Protein AF-A0A9W8WSW3-F1 (afdb_monomer)

Foldseek 3Di:
DDVPDDDVVPVPDDDDVPDDDDDDDDPDPDPDPPDDPLLVLLLVVLCLVCVVVLVVLVCCLCPNPDPSVVDDPVVSVVVVVVSSVVSSVVSSVLSVLLVCLLVVNDQLLSQPPDDLVNLLVLLVVVVVVCPDPPDPVCVPPVDDDSVVDDSVRSSVVSSVCCRPPVPVCVVVSVVSSVVSNVVSVLSVDPDVPCCVVPVVDPHRPPPPPPD

Radius of gyration: 26.08 Å; Cα contacts (8 Å, |Δi|>4): 97; chains: 1; bounding box: 52×62×73 Å

Structure (mmCIF, N/CA/C/O backbone):
data_AF-A0A9W8WSW3-F1
#
_entry.id   AF-A0A9W8WSW3-F1
#
loop_
_atom_site.group_PDB
_atom_site.id
_atom_site.type_symbol
_atom_site.label_atom_id
_atom_site.label_alt_id
_atom_site.label_comp_id
_atom_site.label_asym_id
_atom_site.label_entity_id
_atom_site.label_seq_id
_atom_site.pdbx_PDB_ins_code
_atom_site.Cartn_x
_atom_site.Cartn_y
_atom_site.Cartn_z
_atom_site.occupancy
_atom_site.B_iso_or_equiv
_atom_site.auth_seq_id
_atom_site.auth_comp_id
_atom_site.auth_asym_id
_atom_site.auth_atom_id
_atom_site.pdbx_PDB_model_num
ATOM 1 N N . MET A 1 1 ? 0.551 -21.821 1.340 1.00 34.59 1 MET A N 1
ATOM 2 C CA . MET A 1 1 ? 1.787 -22.492 1.794 1.00 34.59 1 MET A CA 1
ATOM 3 C C . MET A 1 1 ? 2.414 -21.606 2.855 1.00 34.59 1 MET A C 1
ATOM 5 O O . MET A 1 1 ? 2.569 -20.424 2.591 1.00 34.59 1 MET A O 1
ATOM 9 N N . CYS A 1 2 ? 2.683 -22.116 4.058 1.00 34.38 2 CYS A N 1
ATOM 10 C CA . CYS A 1 2 ? 3.456 -21.375 5.058 1.00 34.38 2 CYS A CA 1
ATOM 11 C C . CYS A 1 2 ? 4.943 -21.541 4.731 1.00 34.38 2 CYS A C 1
ATOM 13 O O . CYS A 1 2 ? 5.437 -22.665 4.748 1.00 34.38 2 CYS A O 1
ATOM 15 N N . PHE A 1 3 ? 5.646 -20.440 4.472 1.00 41.00 3 PHE A N 1
ATOM 16 C CA . PHE A 1 3 ? 7.091 -20.385 4.204 1.00 41.00 3 PHE A CA 1
ATOM 17 C C . PHE A 1 3 ? 7.967 -20.643 5.443 1.00 41.00 3 PHE A C 1
ATOM 19 O O . PHE A 1 3 ? 9.159 -20.362 5.433 1.00 41.00 3 PHE A O 1
ATOM 26 N N . LEU A 1 4 ? 7.404 -21.210 6.512 1.00 48.19 4 LEU A N 1
ATOM 27 C CA . LEU A 1 4 ? 8.072 -21.363 7.806 1.00 48.19 4 LEU A CA 1
ATOM 28 C C . LEU A 1 4 ? 9.369 -22.193 7.752 1.00 48.19 4 LEU A C 1
ATOM 30 O O . LEU A 1 4 ? 10.150 -22.110 8.694 1.00 48.19 4 LEU A O 1
ATOM 34 N N . HIS A 1 5 ? 9.634 -22.941 6.672 1.00 46.78 5 HIS A N 1
ATOM 35 C CA . HIS A 1 5 ? 10.838 -23.764 6.495 1.00 46.78 5 HIS A CA 1
ATOM 36 C C . HIS A 1 5 ? 11.457 -23.678 5.083 1.00 46.78 5 HIS A C 1
ATOM 38 O O . HIS A 1 5 ? 11.936 -24.687 4.570 1.00 46.78 5 HIS A O 1
ATOM 44 N N . HIS A 1 6 ? 11.448 -22.514 4.423 1.00 45.91 6 HIS A N 1
ATOM 45 C CA . HIS A 1 6 ? 12.277 -22.348 3.220 1.00 45.91 6 HIS A CA 1
ATOM 46 C C . HIS A 1 6 ? 13.737 -22.116 3.643 1.00 45.91 6 HIS A C 1
ATOM 48 O O . HIS A 1 6 ? 14.053 -21.081 4.222 1.00 45.91 6 HIS A O 1
ATOM 54 N N . ARG A 1 7 ? 14.601 -23.117 3.420 1.00 49.97 7 ARG A N 1
ATOM 55 C CA . ARG A 1 7 ? 16.060 -23.026 3.582 1.00 49.97 7 ARG A CA 1
ATOM 56 C C . ARG A 1 7 ? 16.708 -23.165 2.202 1.00 49.97 7 ARG A C 1
ATOM 58 O O . ARG A 1 7 ? 16.948 -24.301 1.793 1.00 49.97 7 ARG A O 1
ATOM 65 N N . PRO A 1 8 ? 16.940 -22.058 1.481 1.00 51.47 8 PRO A N 1
ATOM 66 C CA . PRO A 1 8 ? 17.569 -22.109 0.160 1.00 51.47 8 PRO A CA 1
ATOM 67 C C . PRO A 1 8 ? 18.977 -22.731 0.221 1.00 51.47 8 PRO A C 1
ATOM 69 O O . PRO A 1 8 ? 19.389 -23.424 -0.700 1.00 51.47 8 PRO A O 1
ATOM 72 N N . ASP A 1 9 ? 19.649 -22.618 1.368 1.00 51.44 9 ASP A N 1
ATOM 73 C CA . ASP A 1 9 ? 20.993 -23.146 1.640 1.00 51.44 9 ASP A CA 1
ATOM 74 C C . ASP A 1 9 ? 21.084 -24.689 1.621 1.00 51.44 9 ASP A C 1
ATOM 76 O O . ASP A 1 9 ? 22.180 -25.246 1.649 1.00 51.44 9 ASP A O 1
ATOM 80 N N . HIS A 1 10 ? 19.948 -25.395 1.613 1.00 52.06 10 HIS A N 1
ATOM 81 C CA . HIS A 1 10 ? 19.888 -26.860 1.684 1.00 52.06 10 HIS A CA 1
ATOM 82 C C . HIS A 1 10 ? 19.597 -27.544 0.341 1.00 52.06 10 HIS A C 1
ATOM 84 O O . HIS A 1 10 ? 19.604 -28.773 0.287 1.00 52.06 10 HIS A O 1
ATOM 90 N N . GLU A 1 11 ? 19.322 -26.786 -0.725 1.00 50.50 11 GLU A N 1
ATOM 91 C CA . GLU A 1 11 ? 19.085 -27.358 -2.059 1.00 50.50 11 GLU A CA 1
ATOM 92 C C . GLU A 1 11 ? 20.387 -27.580 -2.849 1.00 50.50 11 GLU A C 1
ATOM 94 O O . GLU A 1 11 ? 20.378 -28.313 -3.836 1.00 50.50 11 GLU A O 1
ATOM 99 N N . GLU A 1 12 ? 21.513 -27.009 -2.402 1.00 51.59 12 GLU A N 1
ATOM 100 C CA . GLU A 1 12 ? 22.749 -26.964 -3.197 1.00 51.59 12 GLU A CA 1
ATOM 101 C C . GLU A 1 12 ? 23.822 -28.002 -2.803 1.00 51.59 12 GLU A C 1
ATOM 103 O O . GLU A 1 12 ? 24.743 -28.238 -3.581 1.00 51.59 12 GLU A O 1
ATOM 108 N N . TYR A 1 13 ? 23.704 -28.682 -1.652 1.00 52.69 13 TYR A N 1
ATOM 109 C CA . TYR A 1 13 ? 24.733 -29.622 -1.178 1.00 52.69 13 TYR A CA 1
ATOM 110 C C . TYR A 1 13 ? 24.182 -31.005 -0.816 1.00 52.69 13 TYR A C 1
ATOM 112 O O . TYR A 1 13 ? 23.370 -31.149 0.092 1.00 52.69 13 TYR A O 1
ATOM 120 N N . ASP A 1 14 ? 24.687 -31.991 -1.562 1.00 54.94 14 ASP A N 1
ATOM 121 C CA . ASP A 1 14 ? 24.781 -33.432 -1.315 1.00 54.94 14 ASP A CA 1
ATOM 122 C C . ASP A 1 14 ? 23.602 -34.144 -0.630 1.00 54.94 14 ASP A C 1
ATOM 124 O O . ASP A 1 14 ? 23.310 -34.007 0.556 1.00 54.94 14 ASP A O 1
ATOM 128 N N . TYR A 1 15 ? 22.984 -35.033 -1.411 1.00 60.25 15 TYR A N 1
ATOM 129 C CA . TYR A 1 15 ? 22.055 -36.059 -0.951 1.00 60.25 15 TYR A CA 1
ATOM 130 C C . TYR A 1 15 ? 22.753 -36.970 0.073 1.00 60.25 15 TYR A C 1
ATOM 132 O O . TYR A 1 15 ? 23.439 -37.918 -0.308 1.00 60.25 15 TYR A O 1
ATOM 140 N N . ASP A 1 16 ? 22.594 -36.684 1.364 1.00 66.94 16 ASP A N 1
ATOM 141 C CA . ASP A 1 16 ? 23.012 -37.577 2.444 1.00 66.94 16 ASP A CA 1
ATOM 142 C C . ASP A 1 16 ? 21.951 -38.683 2.628 1.00 66.94 16 ASP A C 1
ATOM 144 O O . ASP A 1 16 ? 20.832 -38.400 3.077 1.00 66.94 16 ASP A O 1
ATOM 148 N N . PRO A 1 17 ? 22.248 -39.948 2.268 1.00 61.72 17 PRO A N 1
ATOM 149 C CA . PRO A 1 17 ? 21.294 -41.047 2.373 1.00 61.72 17 PRO A CA 1
ATOM 150 C C . PRO A 1 17 ? 20.946 -41.430 3.823 1.00 61.72 17 PRO A C 1
ATOM 152 O O . PRO A 1 17 ? 20.005 -42.201 4.011 1.00 61.72 17 PRO A O 1
ATOM 155 N N . GLU A 1 18 ? 21.659 -40.917 4.835 1.00 66.12 18 GLU A N 1
ATOM 156 C CA . GLU A 1 18 ? 21.354 -41.145 6.257 1.00 66.12 18 GLU A CA 1
ATOM 157 C C . GLU A 1 18 ? 20.426 -40.075 6.865 1.00 66.12 18 GLU A C 1
ATOM 159 O O . GLU A 1 18 ? 19.973 -40.220 8.005 1.00 66.12 18 GLU A O 1
ATOM 164 N N . TYR A 1 19 ? 20.073 -39.022 6.118 1.00 63.34 19 TYR A N 1
ATOM 165 C CA . TYR A 1 19 ? 19.201 -37.959 6.616 1.00 63.34 19 TYR A CA 1
ATOM 166 C C . TYR A 1 19 ? 17.717 -38.344 6.495 1.00 63.34 19 TYR A C 1
ATOM 168 O O . TYR A 1 19 ? 17.028 -38.021 5.523 1.00 63.34 19 TYR A O 1
ATOM 176 N N . GLU A 1 20 ? 17.183 -39.032 7.507 1.00 58.56 20 GLU A N 1
ATOM 177 C CA . GLU A 1 20 ? 15.735 -39.213 7.641 1.00 58.56 20 GLU A CA 1
ATOM 178 C C . GLU A 1 20 ? 15.072 -37.846 7.862 1.00 58.56 20 GLU A C 1
ATOM 180 O O . GLU A 1 20 ? 15.165 -37.242 8.933 1.00 58.56 20 GLU A O 1
ATOM 185 N N . ALA A 1 21 ? 14.393 -37.337 6.829 1.00 58.16 21 ALA A N 1
ATOM 186 C CA . ALA A 1 21 ? 13.606 -36.117 6.932 1.00 58.16 21 ALA A CA 1
ATOM 187 C C . ALA A 1 21 ? 12.652 -36.230 8.130 1.00 58.16 21 ALA A C 1
ATOM 189 O O . ALA A 1 21 ? 11.806 -37.128 8.170 1.00 58.16 21 ALA A O 1
ATOM 190 N N . ALA A 1 22 ? 12.793 -35.317 9.099 1.00 59.19 22 ALA A N 1
ATOM 191 C CA . ALA A 1 22 ? 11.967 -35.301 10.299 1.00 59.19 22 ALA A CA 1
ATOM 192 C C . ALA A 1 22 ? 10.480 -35.468 9.924 1.00 59.19 22 ALA A C 1
ATOM 194 O O . ALA A 1 22 ? 10.027 -34.855 8.947 1.00 59.19 22 ALA A O 1
ATOM 195 N N . PRO A 1 23 ? 9.714 -36.299 10.659 1.00 54.53 23 PRO A N 1
ATOM 196 C CA . PRO A 1 23 ? 8.349 -36.642 10.291 1.00 54.53 23 PRO A CA 1
ATOM 197 C C . PRO A 1 23 ? 7.518 -35.371 10.127 1.00 54.53 23 PRO A C 1
ATOM 199 O O . PRO A 1 23 ? 7.238 -34.648 11.085 1.00 54.53 23 PRO A O 1
ATOM 202 N N . ARG A 1 24 ? 7.133 -35.094 8.878 1.00 54.97 24 ARG A N 1
ATOM 203 C CA . ARG A 1 24 ? 6.257 -33.977 8.530 1.00 54.97 24 ARG A CA 1
ATOM 204 C C . ARG A 1 24 ? 4.929 -34.218 9.236 1.00 54.97 24 ARG A C 1
ATOM 206 O O . ARG A 1 24 ? 4.293 -35.249 9.010 1.00 54.97 24 ARG A O 1
ATOM 213 N N . SER A 1 25 ? 4.502 -33.297 10.097 1.00 53.78 25 SER A N 1
ATOM 214 C CA . SER A 1 25 ? 3.156 -33.369 10.657 1.00 53.78 25 SER A CA 1
ATOM 215 C C . SER A 1 25 ? 2.167 -33.387 9.490 1.00 53.78 25 SER A C 1
ATOM 217 O O . SER A 1 25 ? 2.202 -32.531 8.606 1.00 53.78 25 SER A O 1
ATOM 219 N N . CYS A 1 26 ? 1.348 -34.439 9.426 1.00 49.25 26 CYS A N 1
ATOM 220 C CA . CYS A 1 26 ? 0.385 -34.617 8.349 1.00 49.25 26 CYS A CA 1
ATOM 221 C C . CYS A 1 26 ? -0.498 -33.357 8.307 1.00 49.25 26 CYS A C 1
ATOM 223 O O . CYS A 1 26 ? -1.091 -33.030 9.344 1.00 49.25 26 CYS A O 1
ATOM 225 N N . PRO A 1 27 ? -0.543 -32.606 7.189 1.00 51.62 27 PRO A N 1
ATOM 226 C CA . PRO A 1 27 ? -1.257 -31.341 7.149 1.00 51.62 27 PRO A CA 1
ATOM 227 C C . PRO A 1 27 ? -2.722 -31.613 7.483 1.00 51.62 27 PRO A C 1
ATOM 229 O O . PRO A 1 27 ? -3.442 -32.270 6.732 1.00 51.62 27 PRO A O 1
ATOM 232 N N . ARG A 1 28 ? -3.164 -31.143 8.655 1.00 51.53 28 ARG A N 1
ATOM 233 C CA . ARG A 1 28 ? -4.581 -31.148 9.006 1.00 51.53 28 ARG A CA 1
ATOM 234 C C . ARG A 1 28 ? -5.291 -30.301 7.963 1.00 51.53 28 ARG A C 1
ATOM 236 O O . ARG A 1 28 ? -4.878 -29.171 7.712 1.00 51.53 28 ARG A O 1
ATOM 243 N N . LEU A 1 29 ? -6.322 -30.873 7.349 1.00 46.25 29 LEU A N 1
ATOM 244 C CA . LEU A 1 29 ? -7.122 -30.253 6.300 1.00 46.25 29 LEU A CA 1
ATOM 245 C C . LEU A 1 29 ? -7.862 -29.037 6.885 1.00 46.25 29 LEU A C 1
ATOM 247 O O . LEU A 1 29 ? -9.012 -29.128 7.306 1.00 46.25 29 LEU A O 1
ATOM 251 N N . ALA A 1 30 ? -7.169 -27.907 6.993 1.00 56.50 30 ALA A N 1
ATOM 252 C CA . ALA A 1 30 ? -7.766 -26.631 7.328 1.00 56.50 30 ALA A CA 1
ATOM 253 C C . ALA A 1 30 ? -8.493 -26.152 6.077 1.00 56.50 30 ALA A C 1
ATOM 255 O O . ALA A 1 30 ? -7.892 -26.029 5.009 1.00 56.50 30 ALA A O 1
ATOM 256 N N . TRP A 1 31 ? -9.795 -25.918 6.193 1.00 47.19 31 TRP A N 1
ATOM 257 C CA . TRP A 1 31 ? -10.567 -25.263 5.149 1.00 47.19 31 TRP A CA 1
ATOM 258 C C . TRP A 1 31 ? -10.089 -23.814 5.113 1.00 47.19 31 TRP A C 1
ATOM 260 O O . TRP A 1 31 ? -10.595 -22.956 5.830 1.00 47.19 31 TRP A O 1
ATOM 270 N N . ALA A 1 32 ? -9.023 -23.571 4.358 1.00 60.88 32 ALA A N 1
ATOM 271 C CA . ALA A 1 32 ? -8.492 -22.243 4.158 1.00 60.88 32 ALA A CA 1
ATOM 272 C C . ALA A 1 32 ? -9.443 -21.537 3.196 1.00 60.88 32 ALA A C 1
ATOM 274 O O . ALA A 1 32 ? -9.383 -21.736 1.983 1.00 60.88 32 ALA A O 1
ATOM 275 N N . VAL A 1 33 ? -10.355 -20.735 3.746 1.00 69.75 33 VAL A N 1
ATOM 276 C CA . VAL A 1 33 ? -10.954 -19.652 2.966 1.00 69.75 33 VAL A CA 1
ATOM 277 C C . VAL A 1 33 ? -9.773 -18.871 2.384 1.00 69.75 33 VAL A C 1
ATOM 279 O O . VAL A 1 33 ? -8.870 -18.534 3.153 1.00 69.75 33 VAL A O 1
ATOM 282 N N . PRO A 1 34 ? -9.700 -18.654 1.060 1.00 71.75 34 PRO A N 1
ATOM 283 C CA . PRO A 1 34 ? -8.631 -17.852 0.492 1.00 71.75 34 PRO A CA 1
ATOM 284 C C . PRO A 1 34 ? -8.741 -16.455 1.101 1.00 71.75 34 PRO A C 1
ATOM 286 O O . PRO A 1 34 ? -9.687 -15.722 0.824 1.00 71.75 34 PRO A O 1
ATOM 289 N N . VAL A 1 35 ? -7.813 -16.134 1.998 1.00 78.94 35 VAL A N 1
ATOM 290 C CA . VAL A 1 35 ? -7.700 -14.805 2.583 1.00 78.94 35 VAL A CA 1
ATOM 291 C C .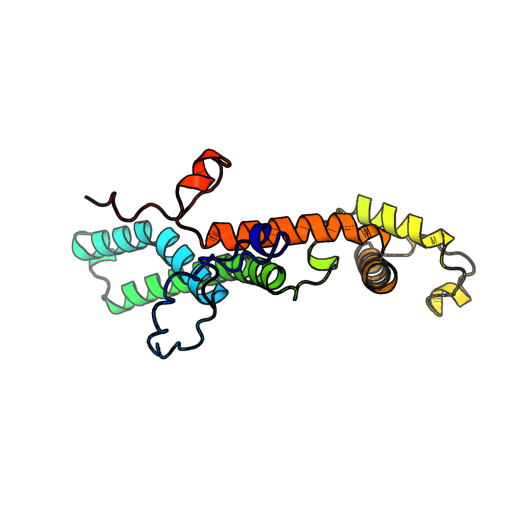 VAL A 1 35 ? -6.692 -14.042 1.747 1.00 78.94 35 VAL A C 1
ATOM 293 O O . VAL A 1 35 ? -5.573 -14.515 1.537 1.00 78.94 35 VAL A O 1
ATOM 296 N N . ASP A 1 36 ? -7.093 -12.872 1.265 1.00 88.62 36 ASP A N 1
ATOM 297 C CA . ASP A 1 36 ? -6.156 -11.926 0.680 1.00 88.62 36 ASP A CA 1
ATOM 298 C C . ASP A 1 36 ? -5.239 -11.401 1.794 1.00 88.62 36 ASP A C 1
ATOM 300 O O . ASP A 1 36 ? -5.684 -10.725 2.725 1.00 88.62 36 ASP A O 1
ATOM 304 N N . ALA A 1 37 ? -3.956 -11.763 1.723 1.00 88.38 37 ALA A N 1
ATOM 305 C CA . ALA A 1 37 ? -2.964 -11.382 2.719 1.00 88.38 37 ALA A CA 1
ATOM 306 C C . ALA A 1 3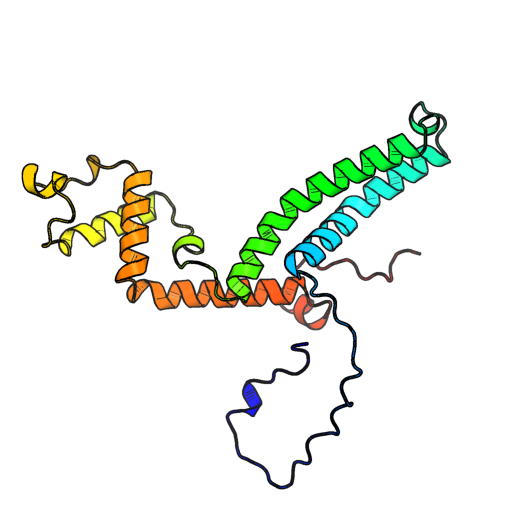7 ? -2.784 -9.858 2.795 1.00 88.38 37 ALA A C 1
ATOM 308 O O . ALA A 1 37 ? -2.570 -9.334 3.888 1.00 88.38 37 ALA A O 1
ATOM 309 N N . ALA A 1 38 ? -2.926 -9.148 1.670 1.00 90.62 38 ALA A N 1
ATOM 310 C CA . ALA A 1 38 ? -2.841 -7.693 1.635 1.00 90.62 38 ALA A CA 1
ATOM 311 C C . ALA A 1 38 ? -4.049 -7.037 2.292 1.00 90.62 38 ALA A C 1
ATOM 313 O O . ALA A 1 38 ? -3.884 -6.119 3.097 1.00 90.62 38 ALA A O 1
ATOM 314 N N . GLU A 1 39 ? -5.256 -7.538 2.020 1.00 91.88 39 GLU A N 1
ATOM 315 C CA . GLU A 1 39 ? -6.453 -7.024 2.686 1.00 91.88 39 GLU A CA 1
ATOM 316 C C . GLU A 1 39 ? -6.416 -7.296 4.194 1.00 91.88 39 GLU A C 1
ATOM 318 O O . GLU A 1 39 ? -6.744 -6.410 4.991 1.00 91.88 39 GLU A O 1
ATOM 323 N N . LEU A 1 40 ? -6.001 -8.501 4.598 1.00 90.69 40 LEU A N 1
ATOM 324 C CA . LEU A 1 40 ? -5.897 -8.866 6.007 1.00 90.69 40 LEU A CA 1
ATOM 325 C C . LEU A 1 40 ? -4.864 -7.999 6.730 1.00 90.69 40 LEU A C 1
ATOM 327 O O . LEU A 1 40 ? -5.188 -7.418 7.764 1.00 90.69 40 LEU A O 1
ATOM 331 N N . GLY A 1 41 ? -3.652 -7.884 6.187 1.00 90.69 41 GLY A N 1
ATOM 332 C CA . GLY A 1 41 ? -2.586 -7.087 6.786 1.00 90.69 41 GLY A CA 1
ATOM 333 C C . GLY A 1 41 ? -2.964 -5.615 6.922 1.00 90.69 41 GLY A C 1
ATOM 334 O O . GLY A 1 41 ? -2.876 -5.055 8.014 1.00 90.69 41 GLY A O 1
ATOM 335 N N . ALA A 1 42 ? -3.525 -5.019 5.865 1.00 92.81 42 ALA A N 1
ATOM 336 C CA . ALA A 1 42 ? -4.008 -3.640 5.909 1.00 92.81 42 ALA A CA 1
ATOM 337 C C . ALA A 1 42 ? -5.131 -3.436 6.938 1.00 92.81 42 ALA A C 1
ATOM 339 O O . ALA A 1 42 ? -5.215 -2.392 7.585 1.00 92.81 42 ALA A O 1
ATOM 340 N N . SER A 1 43 ? -6.001 -4.435 7.101 1.00 92.50 43 SER A N 1
ATOM 341 C CA . SER A 1 43 ? -7.069 -4.418 8.103 1.00 92.50 43 SER A CA 1
ATOM 342 C C . SER A 1 43 ? -6.507 -4.487 9.528 1.00 92.50 43 SER A C 1
ATOM 344 O O . SER A 1 43 ? -6.965 -3.753 10.408 1.00 92.50 43 SER A O 1
ATOM 346 N N . LEU A 1 44 ? -5.512 -5.339 9.772 1.00 91.56 44 LEU A N 1
ATOM 347 C CA . LEU A 1 44 ? -4.874 -5.471 11.083 1.00 91.56 44 LEU A CA 1
ATOM 348 C C . LEU A 1 44 ? -4.079 -4.219 11.457 1.00 91.56 44 LEU A C 1
ATOM 350 O O . LEU A 1 44 ? -4.225 -3.723 12.571 1.00 91.56 44 LEU A O 1
ATOM 354 N N . GLU A 1 45 ? -3.312 -3.659 10.525 1.00 91.69 45 GLU A N 1
ATOM 355 C CA . GLU A 1 45 ? -2.567 -2.420 10.759 1.00 91.69 45 GLU A CA 1
ATOM 356 C C . GLU A 1 45 ? -3.501 -1.231 11.014 1.00 91.69 45 GLU A C 1
ATOM 358 O O . GLU A 1 45 ? -3.311 -0.479 11.969 1.00 91.69 45 GLU A O 1
ATOM 363 N N . ALA A 1 46 ? -4.574 -1.087 10.227 1.00 92.69 46 ALA A N 1
ATOM 364 C CA . ALA A 1 46 ? -5.575 -0.054 10.484 1.00 92.69 46 ALA A CA 1
ATOM 365 C C . ALA A 1 46 ? -6.258 -0.236 11.849 1.00 92.69 46 ALA A C 1
ATOM 367 O O . ALA A 1 46 ? -6.604 0.747 12.505 1.00 92.69 46 ALA A O 1
ATOM 368 N N . PHE A 1 47 ? -6.458 -1.483 12.286 1.00 92.56 47 PHE A N 1
ATOM 369 C CA . PHE A 1 47 ? -7.036 -1.784 13.593 1.00 92.56 47 PHE A CA 1
ATOM 370 C C . PHE A 1 47 ? -6.100 -1.369 14.723 1.00 92.56 47 PHE A C 1
ATOM 372 O O . PHE A 1 47 ? -6.543 -0.689 15.647 1.00 92.56 47 PHE A O 1
ATOM 379 N N . GLU A 1 48 ? -4.823 -1.739 14.636 1.00 91.81 48 GLU A N 1
ATOM 380 C CA . GLU A 1 48 ? -3.814 -1.371 15.626 1.00 91.81 48 GLU A CA 1
ATOM 381 C C . GLU A 1 48 ? -3.669 0.151 15.731 1.00 91.81 48 GLU A C 1
ATOM 383 O O . GLU A 1 48 ? -3.781 0.707 16.824 1.00 91.81 48 GLU A O 1
ATOM 388 N N . ALA A 1 49 ? -3.519 0.837 14.594 1.00 91.31 49 ALA A N 1
ATOM 389 C CA . ALA A 1 49 ? -3.354 2.287 14.550 1.00 91.31 49 ALA A CA 1
ATOM 390 C C . ALA A 1 49 ? -4.541 3.042 15.173 1.00 91.31 49 ALA A C 1
ATOM 392 O O . ALA A 1 49 ? -4.356 4.079 15.816 1.00 91.31 49 ALA A O 1
ATOM 393 N N . LEU A 1 50 ? -5.762 2.522 14.995 1.00 93.75 50 LEU A N 1
ATOM 394 C CA . LEU A 1 50 ? -6.985 3.138 15.509 1.00 93.75 50 LEU A CA 1
ATOM 395 C C . LEU A 1 50 ? -7.354 2.704 16.929 1.00 93.75 50 LEU A C 1
ATOM 397 O O . LEU A 1 50 ? -8.197 3.348 17.563 1.00 93.75 50 LEU A O 1
ATOM 401 N N . MET A 1 51 ? -6.750 1.633 17.448 1.00 93.94 51 MET A N 1
ATOM 402 C CA . MET A 1 51 ? -7.118 1.045 18.736 1.00 93.94 51 MET A CA 1
ATOM 403 C C . MET A 1 51 ? -7.137 2.074 19.879 1.00 93.94 51 MET A C 1
ATOM 405 O O . MET A 1 51 ? -8.155 2.131 20.578 1.00 93.94 51 MET A O 1
ATOM 409 N N . PRO A 1 52 ? -6.124 2.952 20.045 1.00 94.25 52 PRO A N 1
ATOM 410 C CA . PRO A 1 52 ? -6.125 3.932 21.131 1.00 94.25 52 PRO A CA 1
ATOM 411 C C . PRO A 1 52 ? -7.270 4.946 21.017 1.00 94.25 52 PRO A C 1
ATOM 413 O O . PRO A 1 52 ? -7.905 5.297 22.016 1.00 94.25 52 PRO A O 1
ATOM 416 N N . GLN A 1 53 ? -7.583 5.408 19.802 1.00 93.38 53 GLN A N 1
ATOM 417 C CA . GLN A 1 53 ? -8.657 6.385 19.595 1.00 93.38 53 GLN A CA 1
ATOM 418 C C . GLN A 1 53 ? -10.031 5.739 19.779 1.00 93.38 53 GLN A C 1
ATOM 420 O O . GLN A 1 53 ? -10.903 6.328 20.412 1.00 93.38 53 GLN A O 1
ATOM 425 N N . VAL A 1 54 ? -10.219 4.511 19.290 1.00 93.81 54 VAL A N 1
ATOM 426 C CA . VAL A 1 54 ? -11.462 3.749 19.474 1.00 93.81 54 VAL A CA 1
ATOM 427 C C . VAL A 1 54 ? -11.706 3.454 20.953 1.00 93.81 54 VAL A C 1
ATOM 429 O O . VAL A 1 54 ? -12.827 3.628 21.433 1.00 93.81 54 VAL A O 1
ATOM 432 N N . GLN A 1 55 ? -10.672 3.053 21.696 1.00 94.31 55 GLN A N 1
ATOM 433 C CA . GLN A 1 55 ? -10.767 2.861 23.143 1.00 94.31 55 GLN A CA 1
ATOM 434 C C . GLN A 1 55 ? -11.124 4.169 23.850 1.00 94.31 55 GLN A C 1
ATOM 436 O O . GLN A 1 55 ? -12.046 4.184 24.662 1.00 94.31 55 GLN A O 1
ATOM 441 N N . THR A 1 56 ? -10.473 5.276 23.488 1.00 92.12 56 THR A N 1
ATOM 442 C CA . THR A 1 56 ? -10.773 6.601 24.049 1.00 92.12 56 THR A CA 1
ATOM 443 C C . THR A 1 56 ? -12.223 7.002 23.785 1.00 92.12 56 THR A C 1
ATOM 445 O O . THR A 1 56 ? -12.931 7.382 24.712 1.00 92.12 56 THR A O 1
ATOM 448 N N . LEU A 1 57 ? -12.705 6.854 22.548 1.00 91.69 57 LEU A N 1
ATOM 449 C CA . LEU A 1 57 ? -14.090 7.152 22.181 1.00 91.69 57 LEU A CA 1
ATOM 450 C C . LEU A 1 57 ? -15.085 6.315 22.992 1.00 91.69 57 LEU A C 1
ATOM 452 O O . LEU A 1 57 ? -16.062 6.856 23.506 1.00 91.69 57 LEU A O 1
ATOM 456 N N . ARG A 1 58 ? -14.818 5.014 23.156 1.00 93.06 58 ARG A N 1
ATOM 457 C CA . ARG A 1 58 ? -15.655 4.115 23.964 1.00 93.06 58 ARG A CA 1
ATOM 458 C C . ARG A 1 58 ? -15.645 4.484 25.446 1.00 93.06 58 ARG A C 1
ATOM 460 O O . ARG A 1 58 ? -16.697 4.459 26.074 1.00 93.06 58 ARG A O 1
ATOM 467 N N . LEU A 1 59 ? -14.493 4.856 26.002 1.00 92.56 59 LEU A N 1
ATOM 468 C CA . LEU A 1 59 ? -14.380 5.303 27.394 1.00 92.56 59 LEU A CA 1
ATOM 469 C C . LEU A 1 59 ? -15.102 6.637 27.617 1.00 92.56 59 LEU A C 1
ATOM 471 O O . LEU A 1 59 ? -15.865 6.769 28.569 1.00 92.56 59 LEU A O 1
ATOM 475 N N . CYS A 1 60 ? -14.929 7.608 26.718 1.00 90.50 60 CYS A N 1
ATOM 476 C CA . CYS A 1 60 ? -15.643 8.882 26.776 1.00 90.50 60 CYS A CA 1
ATOM 477 C C . CYS A 1 60 ? -17.159 8.709 26.630 1.00 90.50 60 CYS A C 1
ATOM 479 O O . CYS A 1 60 ? -17.917 9.448 27.253 1.00 90.50 60 CYS A O 1
ATOM 481 N N . HIS A 1 61 ? -17.602 7.748 25.819 1.00 92.44 61 HIS A N 1
ATOM 482 C CA . HIS A 1 61 ? -19.017 7.418 25.670 1.00 92.44 61 HIS A CA 1
ATOM 483 C C . HIS A 1 61 ? -19.584 6.752 26.929 1.00 92.44 61 HIS A C 1
ATOM 485 O O . HIS A 1 61 ? -20.615 7.189 27.431 1.00 92.44 61 HIS A O 1
ATOM 491 N N . ARG A 1 62 ? -18.880 5.761 27.490 1.00 90.56 62 ARG A N 1
ATOM 492 C CA . ARG A 1 62 ? -19.336 5.003 28.665 1.00 90.56 62 ARG A CA 1
ATOM 493 C C . ARG A 1 62 ? -19.289 5.810 29.964 1.00 90.56 62 ARG A C 1
ATOM 495 O O . ARG A 1 62 ? -20.235 5.768 30.745 1.00 90.56 62 ARG A O 1
ATOM 502 N N . ASP A 1 63 ? -18.190 6.525 30.194 1.00 89.62 63 ASP A N 1
ATOM 503 C CA . ASP A 1 63 ? -17.862 7.117 31.497 1.00 89.62 63 ASP A CA 1
ATOM 504 C C . ASP A 1 63 ? -17.952 8.662 31.486 1.00 89.62 63 ASP A C 1
ATOM 506 O O . ASP A 1 63 ? -17.808 9.320 32.520 1.00 89.62 63 ASP A O 1
ATOM 510 N N . GLY A 1 64 ? -18.190 9.273 30.320 1.00 77.81 64 GLY A N 1
ATOM 511 C CA . GLY A 1 64 ? -18.227 10.725 30.158 1.00 77.81 64 GLY A CA 1
ATOM 512 C C . GLY A 1 64 ? -19.520 11.384 30.644 1.00 77.81 64 GLY A C 1
ATOM 513 O O . GLY A 1 64 ? -20.614 10.831 30.573 1.00 77.81 64 GLY A O 1
ATOM 514 N N . ARG A 1 65 ? -19.410 12.643 31.084 1.00 78.31 65 ARG A N 1
ATOM 515 C CA . ARG A 1 65 ? -20.556 13.526 31.405 1.00 78.31 65 ARG A CA 1
ATOM 516 C C . ARG A 1 65 ? -20.878 14.528 30.284 1.00 78.31 65 ARG A C 1
ATOM 518 O O . ARG A 1 65 ? -21.552 15.524 30.526 1.00 78.31 65 ARG A O 1
ATOM 525 N N . ALA A 1 66 ? -20.335 14.309 29.089 1.00 76.94 66 ALA A N 1
ATOM 526 C CA . ALA A 1 66 ? -20.417 15.224 27.951 1.00 76.94 66 ALA A CA 1
ATOM 527 C C . ALA A 1 66 ? -21.488 14.787 26.936 1.00 76.94 66 ALA A C 1
ATOM 529 O O . ALA A 1 66 ? -22.011 13.685 27.008 1.00 76.94 66 ALA A O 1
ATOM 530 N N . SER A 1 67 ? -21.764 15.617 25.929 1.00 80.56 67 SER A N 1
ATOM 531 C CA . SER A 1 67 ? -22.689 15.293 24.825 1.00 80.56 67 SER A CA 1
ATOM 532 C C . SER A 1 67 ? -22.337 14.006 24.063 1.00 80.56 67 SER A C 1
ATOM 534 O O . SER A 1 67 ? -23.201 13.394 23.440 1.00 80.56 67 SER A O 1
ATOM 536 N N . LEU A 1 68 ? -21.076 13.568 24.125 1.00 81.38 68 LEU A N 1
ATOM 537 C CA . LEU A 1 68 ? -20.637 12.297 23.553 1.00 81.38 68 LEU A CA 1
ATOM 538 C C . LEU A 1 68 ? -21.209 11.065 24.271 1.00 81.38 68 LEU A C 1
ATOM 540 O O . LEU A 1 68 ? -21.391 10.053 23.610 1.00 81.38 68 LEU A O 1
ATOM 544 N N . SER A 1 69 ? -21.533 11.122 25.567 1.00 87.38 69 SER A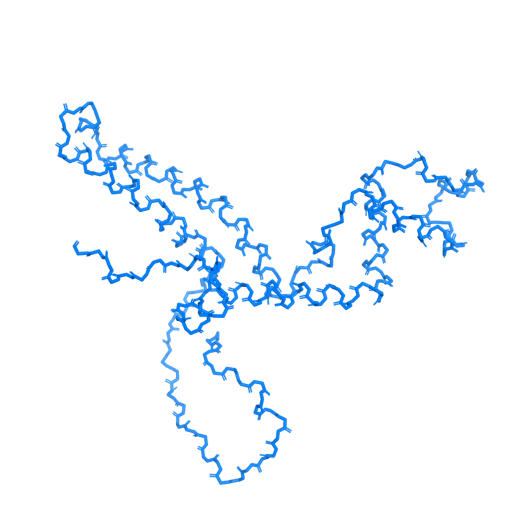 N 1
ATOM 545 C CA . SER A 1 69 ? -22.098 9.966 26.290 1.00 87.38 69 SER A CA 1
ATOM 546 C C . SER A 1 69 ? -23.601 9.789 26.084 1.00 87.38 69 SER A C 1
ATOM 548 O O . SER A 1 69 ? -24.159 8.741 26.391 1.00 87.38 69 SER A O 1
ATOM 550 N N . THR A 1 70 ? -24.270 10.794 25.512 1.00 90.12 70 THR A N 1
ATOM 551 C CA . THR A 1 70 ? -25.697 10.724 25.160 1.00 90.12 70 THR A CA 1
ATOM 552 C C . THR A 1 70 ? -25.945 10.161 23.761 1.00 90.12 70 THR A C 1
ATOM 554 O O . THR A 1 70 ? -27.097 10.013 23.356 1.00 90.12 70 THR A O 1
ATOM 557 N N . LEU A 1 71 ? -24.886 9.889 22.992 1.00 90.56 71 LEU A N 1
ATOM 558 C CA . LEU A 1 71 ? -25.007 9.345 21.643 1.00 90.56 71 LEU A CA 1
ATOM 559 C C . LEU A 1 71 ? -25.490 7.886 21.683 1.00 90.56 71 LEU A C 1
ATOM 561 O O . LEU A 1 71 ? -24.996 7.111 22.501 1.00 90.56 71 LEU A O 1
ATOM 565 N N . PRO A 1 72 ? -26.406 7.471 20.790 1.00 94.12 72 PRO A N 1
ATOM 566 C CA . PRO A 1 72 ? -26.739 6.060 20.634 1.00 94.12 72 PRO A CA 1
ATOM 567 C C . PRO A 1 72 ? -25.506 5.242 20.230 1.00 94.12 72 PRO A C 1
ATOM 569 O O . PRO A 1 72 ? -24.660 5.720 19.464 1.00 94.12 72 PRO A O 1
ATOM 572 N N . GLN A 1 73 ? -25.423 4.006 20.724 1.00 91.81 73 GLN A N 1
ATOM 573 C CA . GLN A 1 73 ? -24.302 3.098 20.459 1.00 91.81 73 GLN A CA 1
ATOM 574 C C . GLN A 1 73 ? -24.099 2.875 18.953 1.00 91.81 73 GLN A C 1
ATOM 576 O O . GLN A 1 73 ? -22.974 2.834 18.466 1.00 91.81 73 GLN A O 1
ATOM 581 N N . GLU A 1 74 ? -25.191 2.825 18.196 1.00 95.12 74 GLU A N 1
ATOM 582 C CA . GLU A 1 74 ? -25.198 2.612 16.753 1.00 95.12 74 GLU A CA 1
ATOM 583 C C . GLU A 1 74 ? -24.480 3.741 16.004 1.00 95.12 74 GLU A C 1
ATOM 585 O O . GLU A 1 74 ? -23.803 3.501 15.004 1.00 95.12 74 GLU A O 1
ATOM 590 N N . ILE A 1 75 ? -24.596 4.981 16.493 1.00 94.62 75 ILE A N 1
ATOM 591 C CA . ILE A 1 75 ? -23.913 6.128 15.888 1.00 94.62 75 ILE A CA 1
ATOM 592 C C . ILE A 1 75 ? -22.419 6.083 16.211 1.00 94.62 75 ILE A C 1
ATOM 594 O O . ILE A 1 75 ? -21.599 6.370 15.339 1.00 94.62 75 ILE A O 1
ATOM 598 N N . LEU A 1 76 ? -22.054 5.680 17.432 1.00 93.31 76 LEU A N 1
ATOM 599 C CA . LEU A 1 76 ? -20.656 5.481 17.807 1.00 93.31 76 LEU A CA 1
ATOM 600 C C . LEU A 1 76 ? -19.996 4.402 16.935 1.00 93.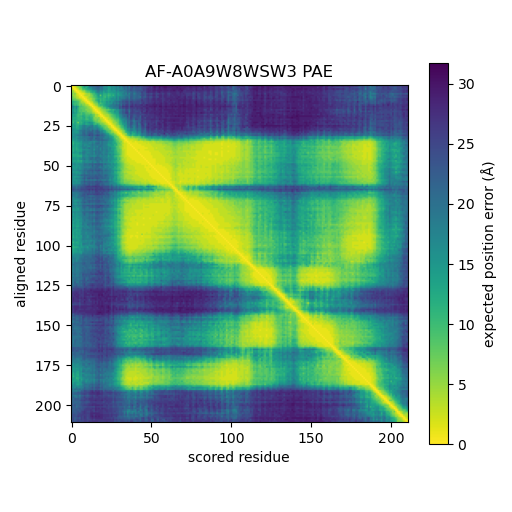31 76 LEU A C 1
ATOM 602 O O . LEU A 1 76 ? -18.917 4.631 16.388 1.00 93.31 76 LEU A O 1
ATOM 606 N N . ASP A 1 77 ? -20.662 3.262 16.747 1.00 94.25 77 ASP A N 1
ATOM 607 C CA . ASP A 1 77 ? -20.165 2.171 15.905 1.00 94.25 77 ASP A CA 1
ATOM 608 C C . ASP A 1 77 ? -20.056 2.589 14.432 1.00 94.25 77 ASP A C 1
ATOM 610 O O . ASP A 1 77 ? -19.102 2.215 13.745 1.00 94.25 77 ASP A O 1
ATOM 614 N N . LEU A 1 78 ? -20.974 3.431 13.948 1.00 96.44 78 LEU A N 1
ATOM 615 C CA . LEU A 1 78 ? -20.903 3.996 12.603 1.00 96.44 78 LEU A CA 1
ATOM 616 C C . LEU A 1 78 ? -19.694 4.928 12.436 1.00 96.44 78 LEU A C 1
ATOM 618 O O . LEU A 1 78 ? -18.997 4.831 11.424 1.00 96.44 78 LEU A O 1
ATOM 622 N N . ILE A 1 79 ? -19.407 5.782 13.424 1.00 94.38 79 ILE A N 1
ATOM 623 C CA . ILE A 1 79 ? -18.217 6.650 13.427 1.00 94.38 79 ILE A CA 1
ATOM 624 C C . ILE A 1 79 ? -16.945 5.799 13.412 1.00 94.38 79 ILE A C 1
ATOM 626 O O . ILE A 1 79 ? -16.085 6.004 12.554 1.00 94.38 79 ILE A O 1
ATOM 630 N N . ILE A 1 80 ? -16.846 4.803 14.299 1.00 94.88 80 ILE A N 1
ATOM 631 C CA . ILE A 1 80 ? -15.704 3.878 14.352 1.00 94.88 80 ILE A CA 1
ATOM 632 C C . ILE A 1 80 ? -15.540 3.153 13.010 1.00 94.88 80 ILE A C 1
ATOM 634 O O . ILE A 1 80 ? -14.435 3.074 12.477 1.00 94.88 80 ILE A O 1
ATOM 638 N N . GLY A 1 81 ? -16.635 2.679 12.414 1.00 95.06 81 GLY A N 1
ATOM 639 C CA . GLY A 1 81 ? -16.613 2.015 11.112 1.00 95.06 81 GLY A CA 1
ATOM 640 C C . GLY A 1 81 ? -16.197 2.933 9.957 1.00 95.06 81 GLY A C 1
ATOM 641 O O . GLY A 1 81 ? -15.593 2.471 8.987 1.00 95.06 81 GLY A O 1
ATOM 642 N N . ILE A 1 82 ? -16.505 4.232 10.014 1.00 95.94 82 ILE A N 1
ATOM 643 C CA . ILE A 1 82 ? -16.009 5.216 9.038 1.00 95.94 82 ILE A CA 1
ATOM 644 C C . ILE A 1 82 ? -14.505 5.427 9.210 1.00 95.94 82 ILE A C 1
ATOM 646 O O . ILE A 1 82 ? -13.784 5.335 8.217 1.00 95.94 82 ILE A O 1
ATOM 650 N N . LEU A 1 83 ? -14.040 5.644 10.445 1.00 94.44 83 LEU A N 1
ATOM 651 C CA . LEU A 1 83 ? -12.615 5.809 10.749 1.00 94.44 83 LEU A CA 1
ATOM 652 C C . LEU A 1 83 ? -11.818 4.605 10.244 1.00 94.44 83 LEU A C 1
ATOM 654 O O . LEU A 1 83 ? -10.883 4.764 9.464 1.00 94.44 83 LEU A O 1
ATOM 658 N N . TYR A 1 84 ? -12.278 3.399 10.578 1.00 94.69 84 TYR A N 1
ATOM 659 C CA . TYR A 1 84 ? -11.646 2.158 10.152 1.00 94.69 84 TYR A CA 1
ATOM 660 C C . TYR A 1 84 ? -11.560 2.021 8.633 1.00 94.69 84 TYR A C 1
ATOM 662 O O . TYR A 1 84 ? -10.503 1.711 8.090 1.00 94.69 84 TYR A O 1
ATOM 670 N N . ARG A 1 85 ? -12.654 2.301 7.914 1.00 94.56 85 ARG A N 1
ATOM 671 C CA . ARG A 1 85 ? -12.658 2.240 6.445 1.00 94.56 85 ARG A CA 1
ATOM 672 C C . ARG A 1 85 ? -11.743 3.278 5.807 1.00 94.56 85 ARG A C 1
ATOM 674 O O . ARG A 1 85 ? -11.187 2.981 4.755 1.00 94.56 85 ARG A O 1
ATOM 681 N N . SER A 1 86 ? -11.614 4.464 6.401 1.00 94.19 86 SER A N 1
ATOM 682 C CA . SER A 1 86 ? -10.699 5.497 5.913 1.00 94.19 86 SER A CA 1
ATOM 683 C C . SER A 1 86 ? -9.253 5.041 6.074 1.00 94.19 86 SER A C 1
ATOM 685 O O . SER A 1 86 ? -8.555 4.881 5.081 1.00 94.19 86 SER A O 1
ATOM 687 N N . THR A 1 87 ? -8.846 4.706 7.299 1.00 93.25 87 THR A N 1
ATOM 688 C CA . THR A 1 87 ? -7.470 4.291 7.598 1.00 93.25 87 THR A CA 1
ATOM 689 C C . THR A 1 87 ? -7.080 3.027 6.839 1.00 93.25 87 THR A C 1
ATOM 691 O O . THR A 1 87 ? -5.990 2.954 6.280 1.00 93.25 87 THR A O 1
ATOM 694 N N . ARG A 1 88 ? -7.991 2.050 6.727 1.00 94.31 88 ARG A N 1
ATOM 695 C CA . ARG A 1 88 ? -7.748 0.842 5.932 1.00 94.31 88 ARG A CA 1
ATOM 696 C C . ARG A 1 88 ? -7.489 1.167 4.466 1.00 94.31 88 ARG A C 1
ATOM 698 O O . ARG A 1 88 ? -6.640 0.521 3.875 1.00 94.31 88 ARG A O 1
ATOM 705 N N . LYS A 1 89 ? -8.204 2.121 3.858 1.00 92.88 89 LYS A N 1
ATOM 706 C CA . LYS A 1 89 ? -7.972 2.493 2.450 1.00 92.88 89 LYS A CA 1
ATOM 707 C C . LYS A 1 89 ? -6.577 3.074 2.243 1.00 92.88 89 LYS A C 1
ATOM 709 O O . LYS A 1 89 ? -5.920 2.697 1.277 1.00 92.88 89 LYS A O 1
ATOM 714 N N . ASP A 1 90 ? -6.137 3.931 3.158 1.00 91.25 90 ASP A N 1
ATOM 715 C CA . ASP A 1 90 ? -4.823 4.572 3.078 1.00 91.25 90 ASP A CA 1
ATOM 716 C C . ASP A 1 90 ? -3.702 3.530 3.200 1.00 91.25 90 ASP A C 1
ATOM 718 O O . ASP A 1 90 ? -2.780 3.487 2.386 1.00 91.25 90 ASP A O 1
ATOM 722 N N . VAL A 1 91 ? -3.835 2.619 4.166 1.00 92.19 91 VAL A N 1
ATOM 723 C CA . VAL A 1 91 ? -2.866 1.544 4.414 1.00 92.19 91 VAL A CA 1
ATOM 724 C C . VAL A 1 91 ? -2.915 0.466 3.322 1.00 92.19 91 VAL A C 1
ATOM 726 O O . VAL A 1 91 ? -1.875 -0.047 2.905 1.00 92.19 91 VAL A O 1
ATOM 729 N N . ALA A 1 92 ? -4.101 0.149 2.795 1.00 92.81 92 ALA A N 1
ATOM 730 C CA . ALA A 1 92 ? -4.280 -0.881 1.773 1.00 92.81 92 ALA A CA 1
ATOM 731 C C . ALA A 1 92 ? -3.504 -0.583 0.493 1.00 92.81 92 ALA A C 1
ATOM 733 O O . ALA A 1 92 ? -3.061 -1.524 -0.160 1.00 92.81 92 ALA A O 1
ATOM 734 N N . LYS A 1 93 ? -3.314 0.690 0.126 1.00 90.19 93 LYS A N 1
ATOM 735 C CA . LYS A 1 93 ? -2.511 1.043 -1.050 1.00 90.19 93 LYS A CA 1
ATOM 736 C C . LYS A 1 93 ? -1.081 0.506 -0.913 1.00 90.19 93 LYS A C 1
ATOM 738 O O . LYS A 1 93 ? -0.644 -0.268 -1.758 1.00 90.19 93 LYS A O 1
ATOM 743 N N . ARG A 1 94 ? -0.425 0.811 0.212 1.00 88.75 94 ARG A N 1
ATOM 744 C CA . ARG A 1 94 ? 0.939 0.351 0.511 1.00 88.75 94 ARG A CA 1
ATOM 745 C C . ARG A 1 94 ? 1.036 -1.175 0.572 1.00 88.75 94 ARG A C 1
ATOM 747 O O . ARG A 1 94 ? 1.969 -1.752 0.026 1.00 88.75 94 ARG A O 1
ATOM 754 N N . TRP A 1 95 ? 0.074 -1.838 1.220 1.00 92.69 95 TRP A N 1
ATOM 755 C CA . TRP A 1 95 ? 0.053 -3.305 1.282 1.00 92.69 95 TRP A CA 1
ATOM 756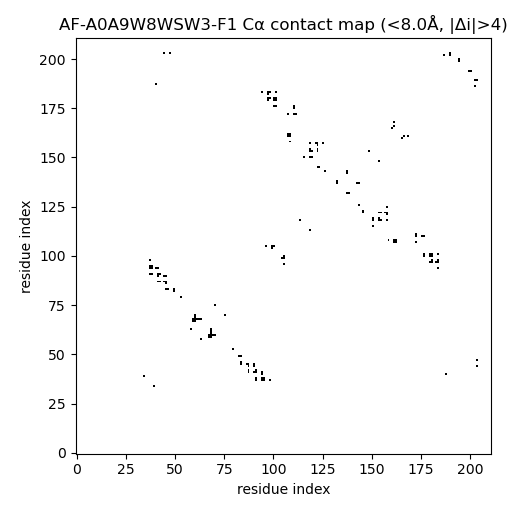 C C . TRP A 1 95 ? -0.094 -3.930 -0.107 1.00 92.69 95 TRP A C 1
ATOM 758 O O . TRP A 1 95 ? 0.623 -4.867 -0.434 1.00 92.69 95 TRP A O 1
ATOM 768 N N . ASN A 1 96 ? -0.979 -3.408 -0.954 1.00 91.31 96 ASN A N 1
ATOM 769 C CA . ASN A 1 96 ? -1.164 -3.951 -2.299 1.00 91.31 96 ASN A CA 1
ATOM 770 C C . ASN A 1 96 ? 0.060 -3.738 -3.194 1.00 91.31 96 ASN A C 1
ATOM 772 O O . ASN A 1 96 ? 0.404 -4.640 -3.952 1.00 91.31 96 ASN A O 1
ATOM 776 N N . GLU A 1 97 ? 0.725 -2.586 -3.102 1.00 87.12 97 GLU A N 1
ATOM 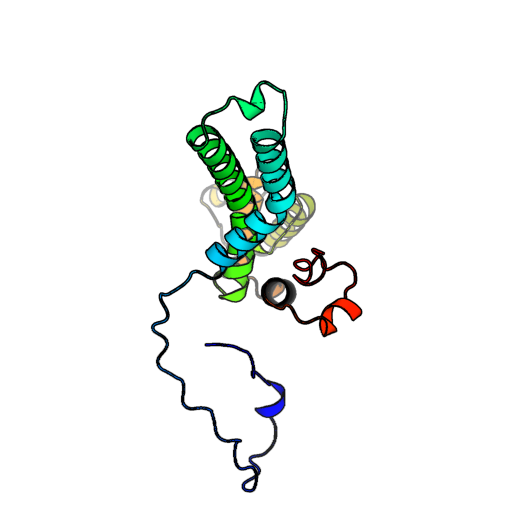777 C CA . GLU A 1 97 ? 1.967 -2.314 -3.837 1.00 87.12 97 GLU A CA 1
ATOM 778 C C . GLU A 1 97 ? 3.038 -3.351 -3.480 1.00 87.12 97 GLU A C 1
ATOM 780 O O . GLU A 1 97 ? 3.484 -4.101 -4.348 1.00 87.12 97 GLU A O 1
ATOM 785 N N . LYS A 1 98 ? 3.342 -3.509 -2.188 1.00 86.81 98 LYS A N 1
ATOM 786 C CA . LYS A 1 98 ? 4.333 -4.488 -1.716 1.00 86.81 98 LYS A CA 1
ATOM 787 C C . LYS A 1 98 ? 3.934 -5.937 -2.009 1.00 86.81 98 LYS A C 1
ATOM 789 O O . LYS A 1 98 ? 4.777 -6.767 -2.346 1.00 86.81 98 LYS A O 1
ATOM 794 N N . PHE A 1 99 ? 2.640 -6.252 -1.959 1.00 90.25 99 PHE A N 1
ATOM 795 C CA . PHE A 1 99 ? 2.150 -7.583 -2.310 1.00 90.25 99 PHE A CA 1
ATOM 796 C C . PHE A 1 99 ? 2.313 -7.899 -3.798 1.00 90.25 99 PHE A C 1
ATOM 798 O O . PHE A 1 99 ? 2.617 -9.041 -4.149 1.00 90.25 99 PHE A O 1
ATOM 805 N N . ARG A 1 100 ? 2.145 -6.908 -4.686 1.00 87.25 100 ARG A N 1
ATOM 806 C CA . ARG A 1 100 ? 2.419 -7.079 -6.121 1.00 87.25 100 ARG A CA 1
ATOM 807 C C . ARG A 1 100 ? 3.890 -7.411 -6.356 1.00 87.25 100 ARG A C 1
ATOM 809 O O . ARG A 1 100 ? 4.156 -8.325 -7.135 1.00 87.25 100 ARG A O 1
ATOM 816 N N . CYS A 1 101 ? 4.803 -6.755 -5.638 1.00 84.94 101 CYS A N 1
ATOM 817 C CA . CYS A 1 101 ? 6.240 -7.049 -5.664 1.00 84.94 101 CYS A CA 1
ATOM 818 C C . CYS A 1 101 ? 6.535 -8.473 -5.184 1.00 84.94 101 CYS A C 1
ATOM 820 O O . CYS A 1 101 ? 7.198 -9.248 -5.872 1.00 84.94 101 CYS A O 1
ATOM 822 N N . PHE A 1 102 ? 5.948 -8.867 -4.051 1.00 85.50 102 PHE A N 1
ATOM 823 C CA . PHE A 1 102 ? 6.076 -10.221 -3.513 1.00 85.50 102 PHE A CA 1
ATOM 824 C C . PHE A 1 102 ? 5.580 -11.304 -4.488 1.00 85.50 102 PHE A C 1
ATOM 826 O O . PHE A 1 102 ? 6.171 -12.377 -4.580 1.00 85.50 102 PHE A O 1
ATOM 833 N N . GLN A 1 103 ? 4.509 -11.032 -5.238 1.00 86.12 103 GLN A N 1
ATOM 834 C CA . GLN A 1 103 ? 3.972 -11.953 -6.245 1.00 86.12 103 GLN A CA 1
ATOM 835 C C . GLN A 1 103 ? 4.720 -11.929 -7.587 1.00 86.12 103 GLN A C 1
ATOM 837 O O . GLN A 1 103 ? 4.379 -12.730 -8.459 1.00 86.12 103 GLN A O 1
ATOM 842 N N . GLY A 1 104 ? 5.663 -11.003 -7.792 1.00 81.38 104 GLY A N 1
ATOM 843 C CA . GLY A 1 104 ? 6.284 -10.766 -9.099 1.00 81.38 104 GLY A CA 1
ATOM 844 C C . GLY A 1 104 ? 5.300 -10.246 -10.158 1.00 81.38 104 GLY A C 1
ATOM 845 O O . GLY A 1 104 ? 5.432 -10.567 -11.333 1.00 81.38 104 GLY A O 1
ATOM 846 N N . ARG A 1 105 ? 4.258 -9.506 -9.744 1.00 83.31 105 ARG A N 1
ATOM 847 C CA . ARG A 1 105 ? 3.226 -8.889 -10.620 1.00 83.31 105 ARG A CA 1
ATOM 848 C C . ARG A 1 105 ? 3.338 -7.362 -10.733 1.00 83.31 105 ARG A C 1
ATOM 850 O O . ARG A 1 105 ? 2.448 -6.677 -11.249 1.00 83.31 105 ARG A O 1
ATOM 857 N N . CYS A 1 106 ? 4.369 -6.819 -10.128 1.00 81.69 106 CYS A N 1
ATOM 858 C CA . CYS A 1 106 ? 4.888 -5.478 -10.341 1.00 81.69 106 CYS A CA 1
ATOM 859 C C . CYS A 1 106 ? 5.415 -5.320 -11.773 1.00 81.69 106 CYS A C 1
ATOM 861 O O . CYS A 1 106 ? 5.843 -6.295 -12.391 1.00 81.69 106 CYS A O 1
ATOM 863 N N . VAL A 1 107 ? 5.369 -4.095 -12.292 1.00 75.62 107 VAL A N 1
ATOM 864 C CA . VAL A 1 107 ? 6.042 -3.731 -13.544 1.00 75.62 107 VAL A CA 1
ATOM 865 C C . VAL A 1 107 ? 7.347 -3.028 -13.184 1.00 75.62 107 VAL A C 1
ATOM 867 O O . VAL A 1 107 ? 7.379 -2.303 -12.197 1.00 75.62 107 VAL A O 1
ATOM 870 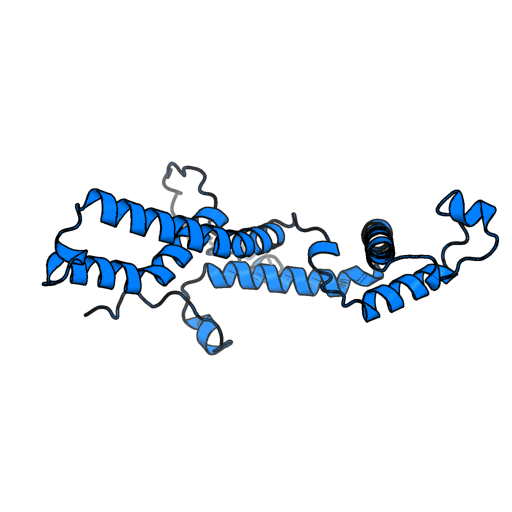N N . THR A 1 108 ? 8.408 -3.204 -13.971 1.00 72.69 108 THR A N 1
ATOM 871 C CA . THR A 1 108 ? 9.715 -2.544 -13.789 1.00 72.69 108 THR A CA 1
ATOM 872 C C . THR A 1 108 ? 9.566 -1.045 -13.504 1.00 72.69 108 THR A C 1
ATOM 874 O O . THR A 1 108 ? 10.182 -0.511 -12.590 1.00 72.69 108 THR A O 1
ATOM 877 N N . VAL A 1 109 ? 8.651 -0.384 -14.215 1.00 69.56 109 VAL A N 1
ATOM 878 C CA . VAL A 1 109 ? 8.346 1.048 -14.067 1.00 69.56 109 VAL A CA 1
ATOM 879 C C . VAL A 1 109 ? 7.742 1.426 -12.714 1.00 69.56 109 VAL A C 1
ATOM 881 O O . VAL A 1 109 ? 8.000 2.522 -12.230 1.00 69.56 109 VAL A O 1
ATOM 884 N N . ASP A 1 110 ? 7.025 0.512 -12.049 1.00 73.50 110 ASP A N 1
ATOM 885 C CA . ASP A 1 110 ? 6.465 0.747 -10.708 1.00 73.50 110 ASP A CA 1
ATOM 886 C C . ASP A 1 110 ? 7.588 0.951 -9.660 1.00 73.50 110 ASP A C 1
ATOM 888 O O . ASP A 1 110 ? 7.349 1.511 -8.588 1.00 73.50 110 ASP A O 1
ATOM 892 N N . HIS A 1 111 ? 8.815 0.510 -9.967 1.00 74.31 111 HIS A N 1
ATOM 893 C CA . HIS A 1 111 ? 9.993 0.586 -9.095 1.00 74.31 111 HIS A CA 1
ATOM 894 C C . HIS A 1 111 ? 10.931 1.741 -9.418 1.00 74.31 111 HIS A C 1
ATOM 896 O O . HIS A 1 111 ? 11.770 2.119 -8.598 1.00 74.31 111 HIS A O 1
ATOM 902 N N . LEU A 1 112 ? 10.770 2.330 -10.595 1.00 70.94 112 LEU A N 1
ATOM 903 C CA . LEU A 1 112 ? 11.578 3.437 -11.055 1.00 70.94 112 LEU A CA 1
ATOM 904 C C . LEU A 1 112 ? 11.019 4.721 -10.448 1.00 70.94 112 LEU A C 1
ATOM 906 O O . LEU A 1 112 ? 10.218 5.434 -11.047 1.00 70.94 112 LEU A O 1
ATOM 910 N N . LYS A 1 113 ? 11.443 5.021 -9.218 1.00 70.00 113 LYS A N 1
ATOM 911 C CA . LYS A 1 113 ? 11.250 6.342 -8.606 1.00 70.00 113 LYS A CA 1
ATOM 912 C C . LYS A 1 113 ? 12.200 7.338 -9.262 1.00 70.00 113 LYS A C 1
ATOM 914 O O . LYS A 1 113 ? 13.107 7.831 -8.608 1.00 70.00 113 LYS A O 1
ATOM 919 N N . MET A 1 114 ? 11.993 7.580 -10.551 1.00 73.19 114 MET A N 1
ATOM 920 C CA . MET A 1 114 ? 12.785 8.542 -11.294 1.00 73.19 114 MET A CA 1
ATOM 921 C C . MET A 1 114 ? 12.281 9.943 -10.992 1.00 73.19 114 MET A C 1
ATOM 923 O O . MET A 1 114 ? 11.077 10.217 -11.107 1.00 73.19 114 MET A O 1
ATOM 927 N N . ASP A 1 115 ? 13.196 10.817 -10.596 1.00 82.19 115 ASP A N 1
ATOM 928 C CA . ASP A 1 115 ? 12.919 12.245 -10.586 1.00 82.19 115 ASP A CA 1
ATOM 929 C C . ASP A 1 115 ? 12.872 12.808 -12.021 1.00 82.19 115 ASP A C 1
ATOM 931 O O . ASP A 1 115 ? 13.211 12.140 -13.002 1.00 82.19 115 ASP A O 1
ATOM 935 N N . ASP A 1 116 ? 12.378 14.039 -12.168 1.00 83.56 116 ASP A N 1
ATOM 936 C CA . ASP A 1 116 ? 12.238 14.659 -13.489 1.00 83.56 116 ASP A CA 1
ATOM 937 C C . ASP A 1 116 ? 13.607 14.833 -14.186 1.00 83.56 116 ASP A C 1
ATOM 939 O O . ASP A 1 116 ? 13.677 14.798 -15.414 1.00 83.56 116 ASP A O 1
ATOM 943 N N . GLU A 1 117 ? 14.702 14.975 -13.428 1.00 84.38 117 GLU A N 1
ATOM 944 C CA . GLU A 1 117 ? 16.063 15.121 -13.965 1.00 84.38 117 GLU A CA 1
ATOM 945 C C . GLU A 1 117 ? 16.611 13.789 -14.506 1.00 84.38 117 GLU A C 1
ATOM 947 O O . GLU A 1 117 ? 17.216 13.749 -15.579 1.00 84.38 117 GLU A O 1
ATOM 952 N N . GLU A 1 118 ? 16.354 12.685 -13.809 1.00 81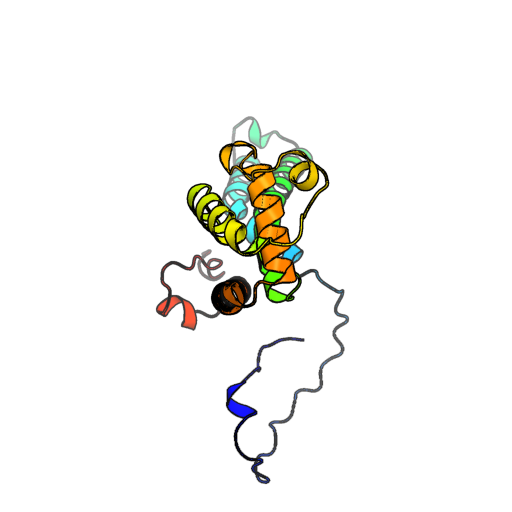.75 118 GLU A N 1
ATOM 953 C CA . GLU A 1 118 ? 16.677 11.318 -14.208 1.00 81.75 118 GLU A CA 1
ATOM 954 C C . GLU A 1 118 ? 15.872 10.903 -15.442 1.00 81.75 118 GLU A C 1
ATOM 956 O O . GLU A 1 118 ? 16.439 10.319 -16.370 1.00 81.75 118 GLU A O 1
ATOM 961 N N . ILE A 1 119 ? 14.581 11.261 -15.503 1.00 83.88 119 ILE A N 1
ATOM 962 C CA . ILE A 1 119 ? 13.738 11.038 -16.689 1.00 83.88 119 ILE A CA 1
ATOM 963 C C . ILE A 1 119 ? 14.324 11.775 -17.896 1.00 83.88 119 ILE A C 1
ATOM 965 O O . ILE A 1 119 ? 14.445 11.184 -18.967 1.00 83.88 119 ILE A O 1
ATOM 969 N N . GLU A 1 120 ? 14.724 13.039 -17.741 1.00 83.94 120 GLU A N 1
ATOM 970 C CA . GLU A 1 120 ? 15.360 13.816 -18.814 1.00 83.94 120 GLU A CA 1
ATOM 971 C C . GLU A 1 120 ? 16.709 13.231 -19.242 1.00 83.94 120 GLU A C 1
ATOM 973 O O . GLU A 1 120 ? 17.010 13.152 -20.439 1.00 83.94 120 GLU A O 1
ATOM 978 N N . GLY A 1 121 ? 17.526 12.801 -18.279 1.00 83.38 121 GLY A N 1
ATOM 979 C CA . GLY A 1 121 ? 18.821 12.181 -18.536 1.00 83.38 121 GLY A CA 1
ATOM 980 C C . GLY A 1 121 ? 18.685 10.886 -19.332 1.00 83.38 121 GLY A C 1
ATOM 981 O O . GLY A 1 121 ? 19.391 10.687 -20.324 1.00 83.38 121 GLY A O 1
ATOM 982 N N . LEU A 1 122 ? 17.732 10.038 -18.943 1.00 80.88 122 LEU A N 1
ATOM 983 C CA . LEU A 1 122 ? 17.418 8.806 -19.654 1.00 80.88 122 LEU A CA 1
ATOM 984 C C . LEU A 1 122 ? 16.814 9.091 -21.018 1.00 80.88 122 LEU A C 1
ATOM 986 O O . LEU A 1 122 ? 17.317 8.588 -22.010 1.00 80.88 122 LEU A O 1
ATOM 990 N N . PHE A 1 123 ? 15.818 9.966 -21.110 1.00 82.06 123 PHE A N 1
ATOM 991 C CA . PHE A 1 123 ? 15.233 10.349 -22.390 1.00 82.06 123 PHE A CA 1
ATOM 992 C C . PHE A 1 123 ? 16.298 10.845 -23.380 1.00 82.06 123 PHE A C 1
ATOM 994 O O . PHE A 1 123 ? 16.307 10.442 -24.542 1.00 82.06 123 PHE A O 1
ATOM 1001 N N . THR A 1 124 ? 17.253 11.651 -22.908 1.00 81.38 124 THR A N 1
ATOM 1002 C CA . THR A 1 124 ? 18.376 12.146 -23.716 1.00 81.38 124 THR A CA 1
ATOM 1003 C C . THR A 1 124 ? 19.320 11.024 -24.156 1.00 81.38 124 THR A C 1
ATOM 1005 O O . THR A 1 124 ? 19.843 11.069 -25.269 1.00 81.38 124 THR A O 1
ATOM 1008 N N . SER A 1 125 ? 19.534 10.004 -23.321 1.00 76.88 125 SER A N 1
ATOM 1009 C CA . SER A 1 125 ? 20.372 8.847 -23.660 1.00 76.88 125 SER A CA 1
ATOM 1010 C C . SER A 1 125 ? 19.698 7.864 -24.625 1.00 76.88 125 SER A C 1
ATOM 1012 O O . SER A 1 125 ? 20.406 7.097 -25.275 1.00 76.88 125 SER A O 1
ATOM 1014 N N . LEU A 1 126 ? 18.368 7.929 -24.784 1.00 73.12 126 LEU A N 1
ATOM 1015 C CA . LEU A 1 126 ? 17.610 7.183 -25.800 1.00 73.12 126 LEU A CA 1
ATOM 1016 C C . LEU A 1 126 ? 17.726 7.789 -27.205 1.00 73.12 126 LEU A C 1
ATOM 1018 O O . LEU A 1 126 ? 17.649 7.062 -28.197 1.00 73.12 126 LEU A O 1
ATOM 1022 N N . LEU A 1 127 ? 17.963 9.102 -27.301 1.00 66.69 127 LEU A N 1
ATOM 1023 C CA . LEU A 1 127 ? 18.074 9.840 -28.568 1.00 66.69 127 LEU A CA 1
ATOM 1024 C C . LEU A 1 127 ? 19.096 9.278 -29.580 1.00 66.69 127 LEU A C 1
ATOM 1026 O O . LEU A 1 127 ? 18.787 9.294 -30.770 1.00 66.69 127 LEU A O 1
ATOM 1030 N N . PRO A 1 128 ? 20.291 8.783 -29.192 1.00 60.78 128 PRO A N 1
ATOM 1031 C CA . PRO A 1 128 ? 21.297 8.313 -30.144 1.00 60.78 128 PRO A CA 1
ATOM 1032 C C . PRO A 1 128 ? 21.023 6.911 -30.709 1.00 60.78 128 PRO A C 1
ATOM 1034 O O . PRO A 1 128 ? 21.715 6.508 -31.639 1.00 60.78 128 PRO A O 1
ATOM 1037 N N . TYR A 1 129 ? 20.073 6.153 -30.146 1.00 56.09 129 TYR A N 1
ATOM 1038 C CA . TYR A 1 129 ? 19.798 4.762 -30.541 1.00 56.09 129 TYR A CA 1
ATOM 1039 C C . TYR A 1 129 ? 18.541 4.601 -31.412 1.00 56.09 129 TYR A C 1
ATOM 1041 O O . TYR A 1 129 ? 18.293 3.514 -31.931 1.00 56.09 129 TYR A O 1
ATOM 1049 N N . GLN A 1 130 ? 17.763 5.668 -31.625 1.00 56.28 130 GLN A N 1
ATOM 1050 C CA . GLN A 1 130 ? 16.580 5.656 -32.490 1.00 56.28 130 GLN A CA 1
ATOM 1051 C C . GLN A 1 130 ? 16.915 6.116 -33.919 1.00 56.28 130 GLN A C 1
ATOM 1053 O O . GLN A 1 130 ? 16.472 7.167 -34.371 1.00 56.28 130 GLN A O 1
ATOM 1058 N N . ASP A 1 131 ? 17.654 5.288 -34.664 1.00 54.28 131 ASP A N 1
ATOM 1059 C CA . ASP A 1 131 ? 17.676 5.367 -36.139 1.00 54.28 131 ASP A CA 1
ATOM 1060 C C . ASP A 1 131 ? 16.346 4.877 -36.763 1.00 54.28 131 ASP A C 1
ATOM 1062 O O . ASP A 1 131 ? 16.124 5.004 -37.970 1.00 54.28 131 ASP A O 1
ATOM 1066 N N . ASP A 1 132 ? 15.436 4.327 -35.949 1.00 55.88 132 ASP A N 1
ATOM 1067 C CA . ASP A 1 132 ? 14.090 3.928 -36.357 1.00 55.88 132 ASP A CA 1
ATOM 1068 C C . ASP A 1 132 ? 13.083 5.032 -35.970 1.00 55.88 132 ASP A C 1
ATOM 1070 O O . ASP A 1 132 ? 12.938 5.331 -34.780 1.00 55.88 132 ASP A O 1
ATOM 1074 N N . PRO A 1 133 ? 12.398 5.691 -36.929 1.00 56.03 133 PRO A N 1
ATOM 1075 C CA . PRO A 1 133 ? 11.459 6.767 -36.631 1.00 56.03 133 PRO A CA 1
ATOM 1076 C C . PRO A 1 133 ? 10.272 6.224 -35.829 1.00 56.03 133 PRO A C 1
ATOM 1078 O O . PRO A 1 133 ? 9.307 5.700 -36.389 1.00 56.03 133 PRO A O 1
ATOM 1081 N N . CYS A 1 134 ? 10.338 6.390 -34.509 1.00 58.94 134 CYS A N 1
ATOM 1082 C CA . CYS A 1 134 ? 9.386 5.850 -33.542 1.00 58.94 134 CYS A CA 1
ATOM 1083 C C . CYS A 1 134 ? 7.975 6.453 -33.664 1.00 58.94 134 CYS A C 1
ATOM 1085 O O . CYS A 1 134 ? 7.014 5.878 -33.154 1.00 58.94 134 CYS A O 1
ATOM 1087 N N . CYS A 1 135 ? 7.795 7.551 -34.408 1.00 59.59 135 CYS A N 1
ATOM 1088 C CA . CYS A 1 135 ? 6.471 8.005 -34.827 1.00 59.59 135 CYS A CA 1
ATOM 1089 C C . CYS A 1 135 ? 6.482 8.862 -36.108 1.00 59.59 135 CYS A C 1
ATOM 1091 O O . CYS A 1 135 ? 7.496 9.428 -36.528 1.00 59.59 135 CYS A O 1
ATOM 1093 N N . ASP A 1 136 ? 5.303 9.026 -36.719 1.00 58.34 136 ASP A N 1
ATOM 1094 C CA . ASP A 1 136 ? 5.104 9.895 -37.890 1.00 58.34 136 ASP A CA 1
ATOM 1095 C C . ASP A 1 136 ? 5.466 11.373 -37.623 1.00 58.34 136 ASP A C 1
ATOM 1097 O O . ASP A 1 136 ? 5.726 12.118 -38.573 1.00 58.34 136 ASP A O 1
ATOM 1101 N N . ARG A 1 137 ? 5.504 11.802 -36.348 1.00 59.75 137 ARG A N 1
ATOM 1102 C CA . ARG A 1 137 ? 5.935 13.150 -35.928 1.00 59.75 137 ARG A CA 1
ATOM 1103 C C . ARG A 1 137 ? 7.428 13.352 -36.217 1.00 59.75 137 ARG A C 1
ATOM 1105 O O . ARG A 1 137 ? 7.780 14.355 -36.832 1.00 59.75 137 ARG A O 1
ATOM 1112 N N . HIS A 1 138 ? 8.278 12.371 -35.905 1.00 60.88 138 HIS A N 1
ATOM 1113 C CA . HIS A 1 138 ? 9.721 12.418 -36.196 1.00 60.88 138 HIS A CA 1
ATOM 1114 C C . HIS A 1 138 ? 10.036 12.296 -37.677 1.00 60.88 138 HIS A C 1
ATOM 1116 O O . HIS A 1 138 ? 10.883 13.019 -38.192 1.00 60.88 138 HIS A O 1
ATOM 1122 N N . ARG A 1 139 ? 9.280 11.461 -38.398 1.00 57.44 139 ARG A N 1
ATOM 1123 C CA . ARG A 1 139 ? 9.434 11.306 -39.851 1.00 57.44 139 ARG A CA 1
ATOM 1124 C C . ARG A 1 139 ? 9.184 12.614 -40.623 1.00 57.44 139 ARG A C 1
ATOM 1126 O O . ARG A 1 139 ? 9.678 12.761 -41.737 1.00 57.44 139 ARG A O 1
ATOM 1133 N N . ARG A 1 140 ? 8.411 13.556 -40.064 1.00 57.91 140 ARG A N 1
ATOM 1134 C CA . ARG A 1 140 ? 8.092 14.853 -40.695 1.00 57.91 140 ARG A CA 1
ATOM 1135 C C . ARG A 1 140 ? 8.953 16.021 -40.211 1.00 57.91 140 ARG A C 1
ATOM 1137 O O . ARG A 1 140 ? 9.101 16.973 -40.970 1.00 57.91 140 ARG A O 1
ATOM 1144 N N . ALA A 1 141 ? 9.462 15.977 -38.980 1.00 57.81 141 ALA A N 1
ATOM 1145 C CA . ALA A 1 141 ? 10.138 17.113 -38.348 1.00 57.81 141 ALA A CA 1
ATOM 1146 C C . ALA A 1 141 ? 11.634 17.228 -38.688 1.00 57.81 141 ALA A C 1
ATOM 1148 O O . ALA A 1 141 ? 12.192 18.313 -38.565 1.00 57.81 141 ALA A O 1
ATOM 1149 N N . GLY A 1 142 ? 12.277 16.156 -39.162 1.00 55.62 142 GLY A N 1
ATOM 1150 C CA . GLY A 1 142 ? 13.678 16.178 -39.605 1.00 55.62 142 GLY A CA 1
ATOM 1151 C C . GLY A 1 142 ? 14.710 16.204 -38.473 1.00 55.62 142 GLY A C 1
ATOM 1152 O O . GLY A 1 142 ? 15.745 15.572 -38.635 1.00 55.62 142 GLY A O 1
ATOM 1153 N N . ASP A 1 143 ? 14.396 16.822 -37.330 1.00 63.50 143 ASP A N 1
ATOM 1154 C CA . ASP A 1 143 ? 15.241 16.859 -36.134 1.00 63.50 143 ASP A CA 1
ATOM 1155 C C . ASP A 1 143 ? 14.439 16.485 -34.877 1.00 63.50 143 ASP A C 1
ATOM 1157 O O . ASP A 1 143 ? 13.291 16.900 -34.697 1.00 63.50 143 ASP A O 1
ATOM 1161 N N . PHE A 1 144 ? 15.050 15.690 -33.997 1.00 66.94 144 PHE A N 1
ATOM 1162 C CA . PHE A 1 144 ? 14.495 15.313 -32.698 1.00 66.94 144 PHE A CA 1
ATOM 1163 C C . PHE A 1 144 ? 14.993 16.314 -31.644 1.00 66.94 144 PHE A C 1
ATOM 1165 O O . PHE A 1 144 ? 16.189 16.368 -31.362 1.00 66.94 144 PHE A O 1
ATOM 1172 N N . ASN A 1 145 ? 14.097 17.110 -31.051 1.00 76.25 145 ASN A N 1
ATOM 1173 C CA . ASN A 1 145 ? 14.442 18.030 -29.966 1.00 76.25 145 ASN A CA 1
ATOM 1174 C C . ASN A 1 145 ? 13.762 17.605 -28.659 1.00 76.25 145 ASN A C 1
ATOM 1176 O O . ASN A 1 145 ? 12.540 17.492 -28.593 1.00 76.25 145 ASN A O 1
ATOM 1180 N N . SER A 1 146 ? 14.552 17.412 -27.597 1.00 78.50 146 SER A N 1
ATOM 1181 C CA . SER A 1 146 ? 14.034 17.076 -26.263 1.00 78.50 146 SER A CA 1
ATOM 1182 C C . SER A 1 146 ? 13.052 18.131 -25.734 1.00 78.50 146 SER A C 1
ATOM 1184 O O . SER A 1 146 ? 12.105 17.799 -25.027 1.00 78.50 146 SER A O 1
ATOM 1186 N N . ALA A 1 147 ? 13.207 19.400 -26.124 1.00 81.88 147 ALA A N 1
ATOM 1187 C CA . ALA A 1 147 ? 12.316 20.477 -25.692 1.00 81.88 147 ALA A CA 1
ATOM 1188 C C . ALA A 1 147 ? 10.877 20.378 -26.245 1.00 81.88 147 ALA A C 1
ATOM 1190 O O . ALA A 1 147 ? 9.999 21.083 -25.753 1.00 81.88 147 ALA A O 1
ATOM 1191 N N . ASP A 1 148 ? 10.623 19.524 -27.243 1.00 82.81 148 ASP A N 1
ATOM 1192 C CA . ASP A 1 148 ? 9.306 19.399 -27.890 1.00 82.81 148 ASP A CA 1
ATOM 1193 C C . ASP A 1 148 ? 8.341 18.447 -27.159 1.00 82.81 148 ASP A C 1
ATOM 1195 O O . ASP A 1 148 ? 7.210 18.243 -27.623 1.00 82.81 148 ASP A O 1
ATOM 1199 N N . TYR A 1 149 ? 8.797 17.861 -26.049 1.00 82.75 149 TYR A N 1
ATOM 1200 C CA . TYR A 1 149 ? 8.094 16.847 -25.268 1.00 82.75 149 TYR A CA 1
ATOM 1201 C C . TYR A 1 149 ? 7.844 17.332 -23.846 1.00 82.75 149 TYR A C 1
ATOM 1203 O O . TYR A 1 149 ? 8.746 17.863 -23.191 1.00 82.75 149 TYR A O 1
ATOM 1211 N N . GLU A 1 150 ? 6.632 17.107 -23.348 1.00 88.69 150 GLU A N 1
ATOM 1212 C CA . GLU A 1 150 ? 6.341 17.298 -21.927 1.00 88.69 150 GLU A CA 1
ATOM 1213 C C . GLU A 1 150 ? 6.972 16.172 -21.093 1.00 88.69 150 GLU A C 1
ATOM 1215 O O . GLU A 1 150 ? 7.129 15.048 -21.565 1.00 88.69 150 GLU A O 1
ATOM 1220 N N . ILE A 1 151 ? 7.293 16.444 -19.823 1.00 83.19 151 ILE A N 1
ATOM 1221 C CA . ILE A 1 151 ? 7.906 15.455 -18.911 1.00 83.19 151 ILE A CA 1
ATOM 1222 C C . ILE A 1 151 ? 7.058 14.177 -18.807 1.00 83.19 151 ILE A C 1
ATOM 1224 O O . ILE A 1 151 ? 7.604 13.078 -18.748 1.00 83.19 151 ILE A O 1
ATOM 1228 N N . ALA A 1 152 ? 5.728 14.302 -18.844 1.00 84.12 152 ALA A N 1
ATOM 1229 C CA . ALA A 1 152 ? 4.827 13.151 -18.850 1.00 84.12 152 ALA A CA 1
ATOM 1230 C C . ALA A 1 152 ? 4.998 12.280 -20.108 1.00 84.12 152 ALA A C 1
ATOM 1232 O O . ALA A 1 152 ? 5.078 11.063 -20.001 1.00 84.12 152 ALA A O 1
ATOM 1233 N N . GLU A 1 153 ? 5.132 12.896 -21.287 1.00 84.56 153 GLU A N 1
ATOM 1234 C CA . GLU A 1 153 ? 5.374 12.170 -22.541 1.00 84.56 153 GLU A CA 1
ATOM 1235 C C . GLU A 1 153 ? 6.761 11.513 -22.545 1.00 84.56 153 GLU A C 1
ATOM 1237 O O . GLU A 1 153 ? 6.922 10.390 -23.022 1.00 84.56 153 GLU A O 1
ATOM 1242 N N . LYS A 1 154 ? 7.768 12.190 -21.975 1.00 85.62 154 LYS A N 1
ATOM 1243 C CA . LYS A 1 154 ? 9.116 11.628 -21.805 1.00 85.62 154 LYS A CA 1
ATOM 1244 C C . LYS A 1 154 ? 9.098 10.412 -20.895 1.00 85.62 154 LYS A C 1
ATOM 1246 O O . LYS A 1 154 ? 9.728 9.413 -21.227 1.00 85.62 154 LYS A O 1
ATOM 1251 N N . ARG A 1 155 ? 8.354 10.480 -19.786 1.00 84.00 155 ARG A N 1
ATOM 1252 C CA . ARG A 1 155 ? 8.160 9.345 -18.882 1.00 84.00 155 ARG A CA 1
ATOM 1253 C C . ARG A 1 155 ? 7.556 8.161 -19.628 1.00 84.00 155 ARG A C 1
ATOM 1255 O O . ARG A 1 155 ? 8.164 7.100 -19.602 1.00 84.00 155 ARG A O 1
ATOM 1262 N N . ASP A 1 156 ? 6.445 8.348 -20.339 1.00 84.00 156 ASP A N 1
ATOM 1263 C CA . ASP A 1 156 ? 5.788 7.263 -21.084 1.00 84.00 156 ASP A CA 1
ATOM 1264 C C . ASP A 1 156 ? 6.749 6.592 -22.087 1.00 84.00 156 ASP A C 1
ATOM 1266 O O . ASP A 1 156 ? 6.791 5.366 -22.209 1.00 84.00 156 ASP A O 1
ATOM 1270 N N . MET A 1 157 ? 7.579 7.384 -22.773 1.00 82.88 157 MET A N 1
ATOM 1271 C CA . MET A 1 157 ? 8.580 6.867 -23.710 1.00 82.88 157 MET A CA 1
ATOM 1272 C C . MET A 1 157 ? 9.723 6.108 -23.023 1.00 82.88 157 MET A C 1
ATOM 1274 O O . MET A 1 157 ? 10.149 5.060 -23.513 1.00 82.88 157 MET A O 1
ATOM 1278 N N . VAL A 1 158 ? 10.231 6.627 -21.903 1.00 81.69 158 VAL A N 1
ATOM 1279 C CA . VAL A 1 158 ? 11.265 5.962 -21.096 1.00 81.69 158 VAL A CA 1
ATOM 1280 C C . VAL A 1 158 ? 10.722 4.651 -20.520 1.00 81.69 158 VAL A C 1
ATOM 1282 O O . VAL A 1 158 ? 11.405 3.631 -20.572 1.00 81.69 158 VAL A O 1
ATOM 1285 N N . GLU A 1 159 ? 9.474 4.643 -20.050 1.00 79.31 159 GLU A N 1
ATOM 1286 C CA . GLU A 1 159 ? 8.781 3.449 -19.568 1.00 79.31 159 GLU A CA 1
ATOM 1287 C C . GLU A 1 159 ? 8.649 2.379 -20.659 1.00 79.31 159 GLU A C 1
ATOM 1289 O O . GLU A 1 159 ? 8.947 1.206 -20.424 1.00 79.31 159 GLU A O 1
ATOM 1294 N N .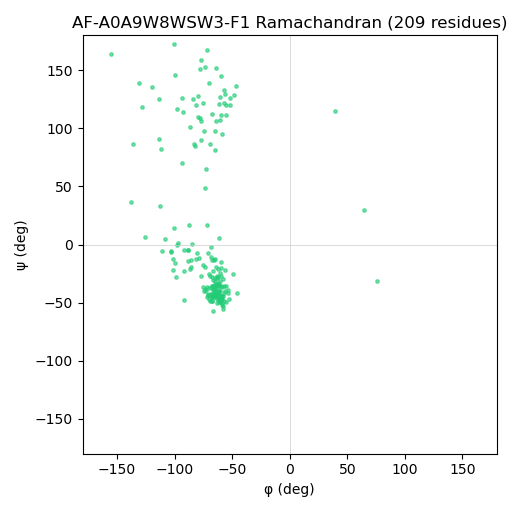 GLU A 1 160 ? 8.231 2.761 -21.869 1.00 80.56 160 GLU A N 1
ATOM 1295 C CA . GLU A 1 160 ? 8.129 1.831 -22.996 1.00 80.56 160 GLU A CA 1
ATOM 1296 C C . GLU A 1 160 ? 9.494 1.239 -23.367 1.00 80.56 160 GLU A C 1
ATOM 1298 O O . GLU A 1 160 ? 9.602 0.031 -23.595 1.00 80.56 160 GLU A O 1
ATOM 1303 N N . PHE A 1 161 ? 10.536 2.073 -23.392 1.00 78.00 161 PHE A N 1
ATOM 1304 C CA . PHE A 1 161 ? 11.892 1.634 -23.702 1.00 78.00 161 PHE A CA 1
ATOM 1305 C C . PHE A 1 161 ? 12.425 0.646 -22.664 1.00 78.00 161 PHE A C 1
ATOM 1307 O O . PHE A 1 161 ? 12.930 -0.418 -23.021 1.00 78.00 161 PHE A O 1
ATOM 1314 N N . ILE A 1 162 ? 12.263 0.956 -21.378 1.00 77.31 162 ILE A N 1
ATOM 1315 C CA . ILE A 1 162 ? 12.719 0.087 -20.290 1.00 77.31 162 ILE A CA 1
ATOM 1316 C C . ILE A 1 162 ? 11.993 -1.260 -20.323 1.00 77.31 162 ILE A C 1
ATOM 1318 O O . ILE A 1 162 ? 12.614 -2.300 -20.124 1.00 77.31 162 ILE A O 1
ATOM 1322 N N . ASN A 1 163 ? 10.696 -1.269 -20.632 1.00 74.94 163 ASN A N 1
ATOM 1323 C CA . ASN A 1 163 ? 9.935 -2.513 -20.729 1.00 74.94 163 ASN A CA 1
ATOM 1324 C C . ASN A 1 163 ? 10.311 -3.373 -21.954 1.00 74.94 163 ASN A C 1
ATOM 1326 O O . ASN A 1 163 ? 10.094 -4.584 -21.919 1.00 74.94 163 ASN A O 1
ATOM 1330 N N . LYS A 1 164 ? 10.830 -2.775 -23.037 1.00 74.12 164 LYS A N 1
ATOM 1331 C CA . LYS A 1 164 ? 11.198 -3.486 -24.277 1.00 74.12 164 LYS A CA 1
ATOM 1332 C C . LYS A 1 164 ? 12.652 -3.957 -24.306 1.00 74.12 164 LYS A C 1
ATOM 1334 O O . LYS A 1 164 ? 12.888 -5.118 -24.627 1.00 74.12 164 LYS A O 1
ATOM 1339 N N . ASP A 1 165 ? 13.587 -3.072 -23.962 1.00 68.12 165 ASP A N 1
ATOM 1340 C CA . ASP A 1 165 ? 15.031 -3.246 -24.192 1.00 68.12 165 ASP A CA 1
ATOM 1341 C C . ASP A 1 165 ? 15.872 -3.090 -22.903 1.00 68.12 165 ASP A C 1
ATOM 1343 O O . ASP A 1 165 ? 17.103 -3.065 -22.949 1.00 68.12 165 ASP A O 1
ATOM 1347 N N . GLY A 1 166 ? 15.223 -2.953 -21.740 1.00 60.91 166 GLY A N 1
ATOM 1348 C CA . GLY A 1 166 ? 15.823 -2.575 -20.455 1.00 60.91 166 GLY A CA 1
ATOM 1349 C C . GLY A 1 166 ? 16.667 -3.640 -19.752 1.00 60.91 166 GLY A C 1
ATOM 1350 O O . GLY A 1 166 ? 16.513 -3.832 -18.550 1.00 60.91 166 GLY A O 1
ATOM 1351 N N . ASP A 1 167 ? 17.592 -4.289 -20.456 1.00 61.47 167 ASP A N 1
ATOM 1352 C CA . ASP A 1 167 ? 18.587 -5.190 -19.847 1.00 61.47 167 ASP A CA 1
ATOM 1353 C C . ASP A 1 167 ? 19.517 -4.417 -18.880 1.00 61.47 167 ASP A C 1
ATOM 1355 O O . ASP A 1 167 ? 19.965 -4.924 -17.859 1.00 61.47 167 ASP A O 1
ATOM 1359 N N . TRP A 1 168 ? 19.739 -3.124 -19.144 1.00 59.22 168 TRP A N 1
ATOM 1360 C CA . TRP A 1 168 ? 20.569 -2.231 -18.323 1.00 59.22 168 TRP A CA 1
ATOM 1361 C C . TRP A 1 168 ? 19.925 -1.803 -16.992 1.00 59.22 168 TRP A C 1
ATOM 1363 O O . TRP A 1 168 ? 20.633 -1.353 -16.095 1.00 59.22 168 TRP A O 1
ATOM 1373 N N . ALA A 1 169 ? 18.601 -1.925 -16.858 1.00 58.66 169 ALA A N 1
ATOM 1374 C CA . ALA A 1 169 ? 17.870 -1.625 -15.624 1.00 58.66 169 ALA A CA 1
ATOM 1375 C C . ALA A 1 169 ? 17.602 -2.891 -14.788 1.00 58.66 169 ALA A C 1
ATOM 1377 O O . ALA A 1 169 ? 16.960 -2.820 -13.744 1.00 58.66 169 ALA A O 1
ATOM 1378 N N . TYR A 1 170 ? 18.071 -4.054 -15.250 1.00 60.28 170 TYR A N 1
ATOM 1379 C CA . TYR A 1 170 ? 17.737 -5.344 -14.655 1.00 60.28 170 TYR A CA 1
ATOM 1380 C C . TYR A 1 170 ? 18.312 -5.493 -13.241 1.00 60.28 170 TYR A C 1
ATOM 1382 O O . TYR A 1 170 ? 17.590 -5.888 -12.328 1.00 60.28 170 TYR A O 1
ATOM 1390 N N . ASP A 1 171 ? 19.574 -5.107 -13.034 1.00 63.91 171 ASP A N 1
ATOM 1391 C CA . ASP A 1 171 ? 20.232 -5.237 -11.728 1.00 63.91 171 ASP A CA 1
ATOM 1392 C C . ASP A 1 171 ? 19.606 -4.304 -10.679 1.00 63.91 171 ASP A C 1
ATOM 1394 O O . ASP A 1 171 ? 19.251 -4.757 -9.593 1.00 63.91 171 ASP A O 1
ATOM 1398 N N . SER A 1 172 ? 19.358 -3.034 -11.022 1.00 68.19 172 SER A N 1
ATOM 1399 C CA . SER A 1 172 ? 18.744 -2.076 -10.090 1.00 68.19 172 SER A CA 1
ATOM 1400 C C . SER A 1 172 ? 17.290 -2.419 -9.764 1.00 68.19 172 SER A C 1
ATOM 1402 O O . SER A 1 172 ? 16.845 -2.238 -8.633 1.00 68.19 172 SER A O 1
ATOM 1404 N N . VAL A 1 173 ? 16.531 -2.950 -10.724 1.00 69.56 173 VAL A N 1
ATOM 1405 C CA . VAL A 1 173 ? 15.132 -3.333 -10.498 1.00 69.56 173 VAL A CA 1
ATOM 1406 C C . VAL A 1 173 ? 15.035 -4.626 -9.689 1.00 69.56 173 VAL A C 1
ATOM 1408 O O . VAL A 1 173 ? 14.155 -4.733 -8.836 1.00 69.56 173 VAL A O 1
ATOM 1411 N N . ASN A 1 174 ? 15.943 -5.584 -9.895 1.00 73.50 174 ASN A N 1
ATOM 1412 C CA . ASN A 1 174 ? 15.997 -6.799 -9.080 1.00 73.50 174 ASN A CA 1
ATOM 1413 C C . ASN A 1 174 ? 16.355 -6.492 -7.627 1.00 73.50 174 ASN A C 1
ATOM 1415 O O . ASN A 1 174 ? 15.696 -7.016 -6.733 1.00 73.50 174 ASN A O 1
ATOM 1419 N N . GLU A 1 175 ? 17.330 -5.608 -7.389 1.00 79.06 175 GLU A N 1
ATOM 1420 C CA . GLU A 1 175 ? 17.669 -5.155 -6.036 1.00 79.06 175 GLU A CA 1
ATOM 1421 C C . GLU A 1 175 ? 16.442 -4.550 -5.336 1.00 79.06 175 GLU A C 1
ATOM 1423 O O . GLU A 1 175 ? 16.080 -4.979 -4.241 1.00 79.06 175 GLU A O 1
ATOM 1428 N N . VAL A 1 176 ? 15.720 -3.639 -6.001 1.00 79.56 176 VAL A N 1
ATOM 1429 C CA . VAL A 1 176 ? 14.495 -3.044 -5.438 1.00 79.56 176 VAL A CA 1
ATOM 1430 C C . VAL A 1 176 ? 13.387 -4.091 -5.244 1.00 79.56 176 VAL A C 1
ATOM 1432 O O . VAL A 1 176 ? 12.636 -4.026 -4.269 1.00 79.56 176 VAL A O 1
ATOM 1435 N N . HIS A 1 177 ? 13.249 -5.072 -6.140 1.00 80.38 177 HIS A N 1
ATOM 1436 C CA . HIS A 1 177 ? 12.283 -6.162 -5.970 1.00 80.38 177 HIS A CA 1
ATOM 1437 C C . HIS A 1 177 ? 12.580 -7.021 -4.750 1.00 80.38 177 HIS A C 1
ATOM 1439 O O . HIS A 1 177 ? 11.645 -7.378 -4.026 1.00 80.38 177 HIS A O 1
ATOM 1445 N N . ASP A 1 178 ? 13.843 -7.380 -4.553 1.00 80.88 178 ASP A N 1
ATOM 1446 C CA . ASP A 1 178 ? 14.264 -8.199 -3.429 1.00 80.88 178 ASP A CA 1
ATOM 1447 C C . ASP A 1 178 ? 14.076 -7.429 -2.121 1.00 80.88 178 ASP A C 1
ATOM 1449 O O . ASP A 1 178 ? 13.477 -7.970 -1.191 1.00 80.88 178 ASP A O 1
ATOM 1453 N N . GLU A 1 179 ? 14.428 -6.141 -2.083 1.00 84.44 179 GLU A N 1
ATOM 1454 C CA . GLU A 1 179 ? 14.155 -5.266 -0.939 1.00 84.44 179 GLU A CA 1
ATOM 1455 C C . GLU A 1 179 ? 12.655 -5.166 -0.620 1.00 84.44 179 GLU A C 1
ATOM 1457 O O . GLU A 1 179 ? 12.247 -5.404 0.517 1.00 84.44 179 GLU A O 1
ATOM 1462 N N . GLU A 1 180 ? 11.796 -4.877 -1.604 1.00 84.12 180 GLU A N 1
ATOM 1463 C CA . GLU A 1 180 ? 10.346 -4.758 -1.380 1.00 84.12 180 GLU A CA 1
ATOM 1464 C C . GLU A 1 180 ? 9.703 -6.102 -0.988 1.00 84.12 180 GLU A C 1
ATOM 1466 O O . GLU A 1 180 ? 8.720 -6.149 -0.237 1.00 84.12 180 GLU A O 1
ATOM 1471 N N . ARG A 1 181 ? 10.258 -7.220 -1.471 1.00 83.81 181 ARG A N 1
ATOM 1472 C CA . ARG A 1 181 ? 9.840 -8.573 -1.088 1.00 83.81 181 ARG A CA 1
ATOM 1473 C C . ARG A 1 181 ? 10.248 -8.897 0.344 1.00 83.81 181 ARG A C 1
ATOM 1475 O O . ARG A 1 181 ? 9.439 -9.469 1.079 1.00 83.81 181 ARG A O 1
ATOM 1482 N N . GLU A 1 182 ? 11.468 -8.554 0.741 1.00 83.62 182 GLU A N 1
ATOM 1483 C CA . GLU A 1 182 ? 11.924 -8.682 2.124 1.00 83.62 182 GLU A CA 1
ATOM 1484 C C . GLU A 1 182 ? 11.080 -7.823 3.057 1.00 83.62 182 GLU A C 1
ATOM 1486 O O . GLU A 1 182 ? 10.578 -8.325 4.059 1.00 83.62 182 GLU A O 1
ATOM 1491 N N . ASP A 1 183 ? 10.834 -6.571 2.683 1.00 83.88 183 ASP A N 1
ATOM 1492 C CA . ASP A 1 183 ? 9.974 -5.653 3.417 1.00 83.88 183 ASP A CA 1
ATOM 1493 C C . ASP A 1 183 ? 8.558 -6.216 3.596 1.00 83.88 183 ASP A C 1
ATOM 1495 O O . ASP A 1 183 ? 7.964 -6.101 4.668 1.00 83.88 183 ASP A O 1
ATOM 1499 N N . TRP A 1 184 ? 7.995 -6.837 2.556 1.00 86.12 184 TRP A N 1
ATOM 1500 C CA . TRP A 1 184 ? 6.703 -7.514 2.650 1.00 86.12 184 TRP A CA 1
ATOM 1501 C C . TRP A 1 184 ? 6.709 -8.642 3.683 1.00 86.12 184 TRP A C 1
ATOM 1503 O O . TRP A 1 184 ? 5.773 -8.771 4.476 1.00 86.12 184 TRP A O 1
ATOM 1513 N N . LEU A 1 185 ? 7.762 -9.459 3.685 1.00 83.94 185 LEU A N 1
ATOM 1514 C CA . LEU A 1 185 ? 7.933 -10.525 4.668 1.00 83.94 185 LEU A CA 1
ATOM 1515 C C . LEU A 1 185 ? 8.129 -9.964 6.080 1.00 83.94 185 LEU A C 1
ATOM 1517 O O . LEU A 1 185 ? 7.564 -10.506 7.032 1.00 83.94 185 LEU A O 1
ATOM 1521 N N . ASP A 1 186 ? 8.862 -8.863 6.216 1.00 81.00 186 ASP A N 1
ATOM 1522 C CA . ASP A 1 186 ? 9.095 -8.185 7.488 1.00 81.00 186 ASP A CA 1
ATOM 1523 C C . ASP A 1 186 ? 7.799 -7.593 8.060 1.00 81.00 186 ASP A C 1
ATOM 1525 O O . ASP A 1 186 ? 7.560 -7.706 9.261 1.00 81.00 186 ASP A O 1
ATOM 1529 N N . MET A 1 187 ? 6.898 -7.066 7.221 1.00 80.50 187 MET A N 1
ATOM 1530 C CA . MET A 1 187 ? 5.558 -6.631 7.655 1.00 80.50 187 MET A CA 1
ATOM 1531 C C . MET A 1 187 ? 4.696 -7.778 8.214 1.00 80.50 187 MET A C 1
ATOM 1533 O O . MET A 1 187 ? 3.730 -7.527 8.936 1.00 80.50 187 MET A O 1
ATOM 1537 N N . LEU A 1 188 ? 5.020 -9.032 7.879 1.00 80.25 188 LEU A N 1
ATOM 1538 C CA . LEU A 1 188 ? 4.298 -10.229 8.319 1.00 80.25 188 LEU A CA 1
ATOM 1539 C C . LEU A 1 188 ? 4.990 -10.978 9.474 1.00 80.25 188 LEU A C 1
ATOM 1541 O O . LEU A 1 188 ? 4.325 -11.751 10.170 1.00 80.25 188 LEU A O 1
ATOM 1545 N N . CYS A 1 189 ? 6.300 -10.800 9.688 1.00 72.50 189 CYS A N 1
ATOM 1546 C CA . CYS A 1 189 ? 7.044 -11.501 10.743 1.00 72.50 189 CYS A CA 1
ATOM 1547 C C . CYS A 1 189 ? 6.897 -10.774 12.085 1.00 72.50 189 CYS A C 1
ATOM 1549 O O . CYS A 1 189 ? 7.285 -9.622 12.236 1.00 72.50 189 CYS A O 1
ATOM 1551 N N . LEU A 1 190 ? 6.454 -11.496 13.115 1.00 61.84 190 LEU A N 1
ATOM 1552 C CA . LEU A 1 190 ? 6.483 -11.040 14.517 1.00 61.84 190 LEU A CA 1
ATOM 1553 C C . LEU A 1 190 ? 7.814 -11.377 15.216 1.00 61.84 190 LEU A C 1
ATOM 1555 O O . LEU A 1 190 ? 7.905 -11.458 16.438 1.00 61.84 190 LEU A O 1
ATOM 1559 N N . CYS A 1 191 ? 8.839 -11.684 14.434 1.00 62.03 191 CYS A N 1
ATOM 1560 C CA . CYS A 1 191 ? 10.038 -12.363 14.883 1.00 62.03 191 CYS A CA 1
ATOM 1561 C C . CYS A 1 191 ? 11.042 -11.328 15.419 1.00 62.03 191 CYS A C 1
ATOM 1563 O O . CYS A 1 191 ? 11.741 -10.687 14.638 1.00 62.03 191 CYS A O 1
ATOM 1565 N N . GLU A 1 192 ? 11.142 -11.181 16.747 1.00 51.56 192 GLU A N 1
ATOM 1566 C CA . GLU A 1 192 ? 12.028 -10.216 17.441 1.00 51.56 192 GLU A CA 1
ATOM 1567 C C . GLU A 1 192 ? 13.494 -10.230 16.962 1.00 51.56 192 GLU A C 1
ATOM 1569 O O . GLU A 1 192 ? 14.197 -9.226 17.061 1.00 51.56 192 GLU A O 1
ATOM 1574 N N . GLN A 1 193 ? 13.975 -11.345 16.405 1.00 50.66 193 GLN A N 1
ATOM 1575 C CA . GLN A 1 193 ? 15.378 -11.516 16.019 1.00 50.66 193 GLN A CA 1
ATOM 1576 C C . GLN A 1 193 ? 15.842 -10.606 14.866 1.00 50.66 193 GLN A C 1
ATOM 1578 O O . GLN A 1 193 ? 17.034 -10.309 14.796 1.00 50.66 193 GLN A O 1
ATOM 1583 N N . ARG A 1 194 ? 14.944 -10.100 14.003 1.00 47.56 194 ARG A N 1
ATOM 1584 C CA . ARG A 1 194 ? 15.309 -9.116 12.958 1.00 47.56 194 ARG A CA 1
ATOM 1585 C C . ARG A 1 194 ? 15.268 -7.659 13.438 1.00 47.56 194 ARG A C 1
ATOM 1587 O O . ARG A 1 194 ? 15.985 -6.826 12.886 1.00 47.56 194 ARG A O 1
ATOM 1594 N N . ALA A 1 195 ? 14.535 -7.350 14.512 1.00 46.25 195 ALA A N 1
ATOM 1595 C CA . ALA A 1 195 ? 14.461 -5.993 15.071 1.00 46.25 195 ALA A CA 1
ATOM 1596 C C . ALA A 1 195 ? 15.821 -5.491 15.600 1.00 46.25 195 ALA A C 1
ATOM 1598 O O . ALA A 1 195 ? 16.104 -4.295 15.573 1.00 46.25 195 ALA A O 1
ATOM 1599 N N . VAL A 1 196 ? 16.703 -6.411 16.011 1.00 48.34 196 VAL A N 1
ATOM 1600 C CA . VAL A 1 196 ? 18.074 -6.098 16.453 1.00 48.34 196 VAL A CA 1
ATOM 1601 C C . VAL A 1 196 ? 18.964 -5.626 15.293 1.00 48.34 196 VAL A C 1
ATOM 1603 O O . VAL A 1 196 ? 19.894 -4.855 15.518 1.00 48.34 196 VAL A O 1
ATOM 1606 N N . GLN A 1 197 ? 18.685 -6.046 14.053 1.00 48.50 197 GLN A N 1
ATOM 1607 C CA . GLN A 1 197 ? 19.486 -5.677 12.877 1.00 48.50 197 GLN A CA 1
ATOM 1608 C C . GLN A 1 197 ? 18.971 -4.418 12.159 1.00 48.50 197 GLN A C 1
ATOM 1610 O O . GLN A 1 197 ? 19.751 -3.742 11.493 1.00 48.50 197 GLN A O 1
ATOM 1615 N N . ARG A 1 198 ? 17.690 -4.056 12.325 1.00 46.97 198 ARG A N 1
ATOM 1616 C CA . ARG A 1 198 ? 17.089 -2.834 11.760 1.00 46.97 198 ARG A CA 1
ATOM 1617 C C . ARG A 1 198 ? 16.203 -2.129 12.812 1.00 46.97 198 ARG A C 1
ATOM 1619 O O . ARG A 1 198 ? 14.990 -2.332 12.824 1.00 46.97 198 ARG A O 1
ATOM 1626 N N . PRO A 1 199 ? 16.760 -1.252 13.673 1.00 48.38 199 PRO A N 1
ATOM 1627 C CA . PRO A 1 199 ? 16.031 -0.617 14.785 1.00 48.38 199 PRO A CA 1
ATOM 1628 C C . PRO A 1 199 ? 14.950 0.398 14.361 1.00 48.38 199 PRO A C 1
ATOM 1630 O O . PRO A 1 199 ? 14.267 0.962 15.212 1.00 48.38 199 PRO A O 1
ATOM 1633 N N . ALA A 1 200 ? 14.787 0.656 13.059 1.00 46.97 200 ALA A N 1
ATOM 1634 C CA . ALA A 1 200 ? 13.753 1.539 12.517 1.00 46.97 200 ALA A CA 1
ATOM 1635 C C . ALA A 1 200 ? 12.417 0.823 12.218 1.00 46.97 200 ALA A C 1
ATOM 1637 O O . ALA A 1 200 ? 11.443 1.483 11.848 1.00 46.97 200 ALA A O 1
ATOM 1638 N N . LEU A 1 201 ? 12.350 -0.505 12.370 1.00 44.50 201 LEU A N 1
ATOM 1639 C CA . LEU A 1 201 ? 11.147 -1.285 12.086 1.00 44.50 201 LEU A CA 1
ATOM 1640 C C . LEU A 1 201 ? 10.125 -1.130 13.220 1.00 44.50 201 LEU A C 1
ATOM 1642 O O . LEU A 1 201 ? 10.279 -1.681 14.308 1.00 44.50 201 LEU A O 1
ATOM 1646 N N . LYS A 1 202 ? 9.060 -0.367 12.955 1.00 44.12 202 LYS A N 1
ATOM 1647 C CA . LYS A 1 202 ? 7.853 -0.336 13.789 1.00 44.12 202 LYS A CA 1
ATOM 1648 C C . LYS A 1 202 ? 7.032 -1.587 13.487 1.00 44.12 202 LYS A C 1
ATOM 1650 O O . LYS A 1 202 ? 6.224 -1.588 12.564 1.00 44.12 202 LYS A O 1
ATOM 1655 N N . THR A 1 203 ? 7.287 -2.658 14.222 1.00 45.03 203 THR A N 1
ATOM 1656 C CA . THR A 1 203 ? 6.414 -3.832 14.257 1.00 45.03 203 THR A CA 1
ATOM 1657 C C . THR A 1 203 ? 5.185 -3.559 15.125 1.00 45.03 203 THR A C 1
ATOM 1659 O O . THR A 1 203 ? 5.207 -2.671 15.982 1.00 45.03 203 THR A O 1
ATOM 1662 N N . PHE A 1 204 ? 4.121 -4.337 14.896 1.00 45.59 204 PHE A N 1
ATOM 1663 C CA . PHE A 1 204 ? 2.956 -4.403 15.775 1.00 45.59 204 PHE A CA 1
ATOM 1664 C C . PHE A 1 204 ? 3.424 -4.587 17.224 1.00 45.59 204 PHE A C 1
ATOM 1666 O O . PHE A 1 204 ? 4.244 -5.473 17.493 1.00 45.59 204 PHE A O 1
ATOM 1673 N N . LEU A 1 205 ? 2.939 -3.757 18.148 1.00 45.28 205 LEU A N 1
ATOM 1674 C CA . LEU A 1 205 ? 3.322 -3.850 19.554 1.00 45.28 205 LEU A CA 1
ATOM 1675 C C . LEU A 1 205 ? 3.001 -5.263 20.069 1.00 45.28 205 LEU A C 1
ATOM 1677 O O . LEU A 1 205 ? 1.899 -5.771 19.826 1.00 45.28 205 LEU A O 1
ATOM 1681 N N . PRO A 1 206 ? 3.931 -5.922 20.784 1.00 42.41 206 PRO A N 1
ATOM 1682 C CA . PRO A 1 206 ? 3.652 -7.217 21.375 1.00 42.41 206 PRO A CA 1
ATOM 1683 C C . PRO A 1 206 ? 2.424 -7.095 22.282 1.00 42.41 206 PRO A C 1
ATOM 1685 O O . PRO A 1 206 ? 2.352 -6.237 23.161 1.00 42.41 206 PRO A O 1
ATOM 1688 N N . PHE A 1 207 ? 1.456 -7.992 22.085 1.00 43.50 207 PHE A N 1
ATOM 1689 C CA . PHE A 1 207 ? 0.163 -8.035 22.788 1.00 43.50 207 PHE A CA 1
ATOM 1690 C C . PHE A 1 207 ? 0.283 -8.230 24.321 1.00 43.50 207 PHE A C 1
ATOM 1692 O O . PHE A 1 207 ? -0.720 -8.431 25.001 1.00 43.50 207 PHE A O 1
ATOM 1699 N N . GLN A 1 208 ? 1.501 -8.224 24.874 1.00 44.09 208 GLN A N 1
ATOM 1700 C CA . GLN A 1 208 ? 1.810 -8.525 26.271 1.00 44.09 208 GLN A CA 1
ATOM 1701 C C . GLN A 1 208 ? 1.973 -7.290 27.174 1.00 44.09 208 GLN A C 1
ATOM 1703 O O . GLN A 1 208 ? 2.144 -7.469 28.375 1.00 44.09 208 GLN A O 1
ATOM 1708 N N . GLU A 1 209 ? 1.847 -6.060 26.661 1.00 41.38 209 GLU A N 1
ATOM 1709 C CA . GLU A 1 209 ? 1.988 -4.836 27.479 1.00 41.38 209 GLU A CA 1
ATOM 1710 C C . GLU A 1 209 ? 0.696 -4.016 27.646 1.00 41.38 209 GLU A C 1
ATOM 1712 O O . GLU A 1 209 ? 0.728 -2.795 27.780 1.00 41.38 209 GLU A O 1
ATOM 1717 N N . VAL A 1 210 ? -0.466 -4.673 27.684 1.00 39.84 210 VAL A N 1
ATOM 1718 C CA . VAL A 1 210 ? -1.712 -4.040 28.157 1.00 39.84 210 VAL A CA 1
ATOM 1719 C C . VAL A 1 210 ? -2.116 -4.697 29.475 1.00 39.84 210 VAL A C 1
ATOM 1721 O O . VAL A 1 210 ? -2.913 -5.636 29.498 1.00 39.84 210 VAL A O 1
ATOM 1724 N N . GLY A 1 211 ? -1.489 -4.233 30.558 1.00 40.41 211 GLY A N 1
ATOM 1725 C CA . GLY A 1 211 ? -1.857 -4.512 31.949 1.00 40.41 211 GLY A CA 1
ATOM 1726 C C . GLY A 1 211 ? -2.544 -3.316 32.588 1.00 40.41 211 GLY A C 1
ATOM 1727 O O . GLY A 1 211 ? -2.103 -2.179 32.310 1.00 40.41 211 GLY A O 1
#

Solvent-accessible surface area (backbone atoms only — not comparable to full-atom values): 13121 Å² total; per-residue (Å²): 133,83,73,87,77,77,58,77,84,63,79,80,62,79,92,59,92,82,66,75,75,74,85,72,75,76,78,73,88,67,84,72,72,89,70,58,64,37,62,50,48,16,47,51,52,29,46,61,74,42,42,67,58,54,50,48,52,52,48,43,31,74,75,39,95,50,81,64,35,74,53,58,66,70,58,53,52,48,51,53,52,50,52,45,55,51,46,21,55,63,41,30,54,60,34,46,54,33,46,27,37,59,70,69,70,57,55,76,63,82,70,58,84,63,50,76,66,56,43,51,52,49,44,59,67,50,60,85,73,56,89,60,72,88,41,76,67,55,71,70,60,83,64,90,59,79,86,82,52,54,71,70,57,42,44,55,52,48,46,53,46,47,75,73,71,33,70,88,51,44,66,65,48,49,52,51,39,52,50,38,28,49,51,45,50,53,77,69,52,89,58,70,81,56,46,79,80,42,82,83,68,87,65,84,75,71,90,82,78,84,127

Organism: NCBI:txid749621

Sequence (211 aa):
MCFLHHRPDHEEYDYDPEYEAAPRSCPRLAWAVPVDAAELGASLEAFEALMPQVQTLRLCHRDGRASLSTLPQEILDLIIGILYRSTRKDVAKRWNEKFRCFQGRCVTVDHLKMDDEEIEGLFTSLLPYQDDPCCDRHRRAGDFNSADYEIAEKRDMVEEFINKDGDWAYDSVNEVHDEEREDWLDMLCLCEQRAVQRPALKTFLPFQEVG

Nearest PDB structures (foldseek):
  6uuj-assembly2_E  TM=1.864E-01  e=8.751E+00  Mycobacterium tuberculosis H37Rv

Secondary structure (DSSP, 8-state):
---TT--GGGSSS---TT-----PPP----------HHHHHHHHHHHHHHHHHHHHHHHHHHH--STTTTS-HHHHHHHHHHHHHHHHHHHHHHHHHHHHHHTT---HHHH----HHHHHHHHHHHGGG--S--SHHHHHHSS--GGGS-HHHHHHHHHHHHHHH-GGGHHHHHHHHHHHHHHHHHHH---HHHHTT-TT--PPPPTT---

Mean predicted aligned error: 14.84 Å

pLDDT: mean 73.38, std 17.2, range [34.38, 96.44]